Protein AF-K1THC0-F1 (afdb_monomer)

Foldseek 3Di:
DAFLDDVPRGLGGQLQQQAQFAFCAFQALPVPRHTLDHRPDRQHSVSSVVSVVSVPGDTHTQAQLPALDPPDHDQNNLGADPVVRHGDDPPDPLLVVLVCLLVVCLVVQVVVQVVVPPDPPCVQADATNVQLVCLLQLHFGSFAFDFALAWAWWDWDDDPQWIKIWGDDPPDIDIDTDHPPWAAPDDHGDTDHGGDTGTDYDHRLVSQCVRVNLVSSLVSSLSSSSNRCSVSVHDDRSSSSSSSSSVQQQWWQWCFQFPFPDDHRDIDGPSVLVVSQVVCVVVVTHRTDTGTGGHD

Organism: NCBI:txid408170

InterPro domains:
  IPR007081 RNA polymerase Rpb1, domain 5 [PF04998] (51-163)
  IPR007081 RNA polymerase Rpb1, domain 5 [PF04998] (174-260)
  IPR045867 DNA-directed RNA polymerase, subunit beta-prime [PTHR19376] (124-251)

Nearest PDB structures (foldseek):
  4oin-assembly1_D  TM=9.270E-01  e=2.613E-26  Thermus thermophilus HB8
  4mq9-assembly1_D  TM=9.396E-01  e=1.262E-25  Thermus thermophilus HB8
  5i2d-assembly2_O  TM=8.804E-01  e=7.607E-26  Thermus thermophilus HB8
  5x22-assembly1_D  TM=8.952E-01  e=2.094E-25  Thermus thermophilus HB8
  5x22-assembly2_N  TM=8.917E-01  e=4.349E-25  Thermus thermophilus HB8

Radius of gyration: 21.54 Å; Cα contacts (8 Å, |Δi|>4): 526; chains: 1; bounding box: 56×50×52 Å

Sequence (296 aa):
VYDIKDGNQVIEKMQERLVGRYPLHDIINPKTKELIVDTNTMITEEMADEIVDAGITKVEVRSVFGCRTEHGVCAKCYGMGLASRKEVDIGDTVGIIAAQSIGEPGTQLTMRTIHSGGVAGVADITQGLPRVEELFEARKPKGVAIITEIAGKVSIRDEKKRKEVTVTSNDDSRTYLIPFGSKLKVREGDVLEAGDQITEGSKNPAEVLAISGPQGVFEYIIAEVQKVYRNQGVDINDKHIELIARQMLKKVRVEDNGDTDMFAGSLVDMYEFEDKNKEAEAQGLRPATGKRVLLG

Structure (mmCIF, N/CA/C/O backbone):
data_AF-K1THC0-F1
#
_entry.id   AF-K1THC0-F1
#
loop_
_atom_site.group_PDB
_atom_site.id
_atom_site.type_symbol
_atom_site.label_atom_id
_atom_site.label_alt_id
_atom_site.label_comp_id
_atom_site.label_asym_id
_atom_site.label_entity_id
_atom_site.label_seq_id
_atom_site.pdbx_PDB_ins_code
_atom_site.Cartn_x
_atom_site.Cartn_y
_atom_site.Cartn_z
_atom_site.occupancy
_atom_site.B_iso_or_equiv
_atom_site.auth_seq_id
_atom_site.auth_comp_id
_atom_site.auth_asym_id
_atom_site.auth_atom_id
_atom_site.pdbx_PDB_model_num
ATOM 1 N N . VAL A 1 1 ? -4.059 -6.833 -7.624 1.00 89.62 1 VAL A N 1
ATOM 2 C CA . VAL A 1 1 ? -4.956 -5.883 -8.318 1.00 89.62 1 VAL A CA 1
ATOM 3 C C . VAL A 1 1 ? -6.368 -6.436 -8.322 1.00 89.62 1 VAL A C 1
ATOM 5 O O . VAL A 1 1 ? -6.546 -7.630 -8.536 1.00 89.62 1 VAL A O 1
ATOM 8 N N . TYR A 1 2 ? -7.328 -5.573 -8.009 1.00 93.25 2 TYR A N 1
ATOM 9 C CA . TYR A 1 2 ? -8.773 -5.812 -7.987 1.00 93.25 2 TYR A CA 1
ATOM 10 C C . TYR A 1 2 ? -9.478 -4.445 -8.094 1.00 93.25 2 TYR A C 1
ATOM 12 O O . TYR A 1 2 ? -8.810 -3.406 -8.022 1.00 93.25 2 TYR A O 1
ATOM 20 N N . ASP A 1 3 ? -10.798 -4.428 -8.266 1.00 93.25 3 ASP A N 1
ATOM 21 C CA . ASP A 1 3 ? -11.582 -3.187 -8.318 1.00 93.25 3 ASP A CA 1
ATOM 22 C C . ASP A 1 3 ? -11.385 -2.329 -7.061 1.00 93.25 3 ASP A C 1
ATOM 24 O O . ASP A 1 3 ? -11.571 -2.802 -5.937 1.00 93.25 3 ASP A O 1
ATOM 28 N N . ILE A 1 4 ? -11.120 -1.037 -7.233 1.00 91.06 4 ILE A N 1
ATOM 29 C CA . ILE A 1 4 ? -11.224 -0.089 -6.123 1.00 91.06 4 ILE A CA 1
ATOM 30 C C . ILE A 1 4 ? -12.687 0.324 -6.021 1.00 91.06 4 ILE A C 1
ATOM 32 O O . ILE A 1 4 ? -13.258 0.869 -6.966 1.00 91.06 4 ILE A O 1
ATOM 36 N N . LYS A 1 5 ? -13.304 0.058 -4.869 1.00 88.56 5 LYS A N 1
ATOM 37 C CA . LYS A 1 5 ? -14.717 0.355 -4.611 1.00 88.56 5 LYS A CA 1
ATOM 38 C C . LYS A 1 5 ? -14.868 1.336 -3.457 1.00 88.56 5 LYS A C 1
ATOM 40 O O . LYS A 1 5 ? -14.081 1.332 -2.508 1.00 88.56 5 LYS A O 1
ATOM 45 N N . ASP A 1 6 ? -15.912 2.148 -3.528 1.00 83.88 6 ASP A N 1
ATOM 46 C CA . ASP A 1 6 ? -16.404 2.952 -2.418 1.00 83.88 6 ASP A CA 1
ATOM 47 C C . ASP A 1 6 ? -17.876 2.615 -2.164 1.00 83.88 6 ASP A C 1
ATOM 49 O O . ASP A 1 6 ? -18.777 2.990 -2.918 1.00 83.88 6 ASP A O 1
ATOM 53 N N . GLY A 1 7 ? -18.116 1.781 -1.150 1.00 82.25 7 GLY A N 1
ATOM 54 C CA . GLY A 1 7 ? -19.407 1.121 -0.973 1.00 82.25 7 GLY A CA 1
ATOM 55 C C . GLY A 1 7 ? -19.771 0.288 -2.206 1.00 82.25 7 GLY A C 1
ATOM 56 O O . GLY A 1 7 ? -19.046 -0.633 -2.577 1.00 82.25 7 GLY A O 1
ATOM 57 N N . ASN A 1 8 ? -20.885 0.633 -2.854 1.00 80.75 8 ASN A N 1
ATOM 58 C CA . ASN A 1 8 ? -21.359 -0.050 -4.062 1.00 80.75 8 ASN A CA 1
ATOM 59 C C . ASN A 1 8 ? -20.817 0.559 -5.365 1.00 80.75 8 ASN A C 1
ATOM 61 O O . ASN A 1 8 ? -21.024 -0.015 -6.433 1.00 80.75 8 ASN A O 1
ATOM 65 N N . GLN A 1 9 ? -20.157 1.717 -5.303 1.00 85.75 9 GLN A N 1
ATOM 66 C CA . GLN A 1 9 ? -19.628 2.385 -6.484 1.00 85.75 9 GLN A CA 1
ATOM 67 C C . GLN A 1 9 ? -18.230 1.853 -6.802 1.00 85.75 9 GLN A C 1
ATOM 69 O O . GLN A 1 9 ? -17.345 1.854 -5.947 1.00 85.75 9 GLN A O 1
ATOM 74 N N . VAL A 1 10 ? -18.015 1.413 -8.041 1.00 89.94 10 VAL A N 1
ATOM 75 C CA . VAL A 1 10 ? -16.670 1.103 -8.540 1.00 89.94 10 VAL A CA 1
ATOM 76 C C . VAL A 1 10 ? -16.003 2.419 -8.926 1.00 89.94 10 VAL A C 1
ATOM 78 O O . VAL A 1 10 ? -16.510 3.140 -9.782 1.00 89.94 10 VAL A O 1
ATOM 81 N N . ILE A 1 11 ? -14.902 2.737 -8.252 1.00 89.94 11 ILE A N 1
ATOM 82 C CA . ILE A 1 11 ? -14.112 3.958 -8.443 1.00 89.94 11 ILE A CA 1
ATOM 83 C C . ILE A 1 11 ? -13.128 3.765 -9.588 1.00 89.94 11 ILE A C 1
ATOM 85 O O . ILE A 1 11 ? -13.018 4.609 -10.468 1.00 89.94 11 ILE A O 1
ATOM 89 N N . GLU A 1 12 ? -12.439 2.629 -9.579 1.00 91.44 12 GLU A N 1
ATOM 90 C CA . GLU A 1 12 ? -11.497 2.248 -10.617 1.00 91.44 12 GLU A CA 1
ATOM 91 C C . GLU A 1 12 ? -11.617 0.749 -10.855 1.00 91.44 12 GLU A C 1
ATOM 93 O O . GLU A 1 12 ? -11.597 -0.053 -9.912 1.00 91.44 12 GLU A O 1
ATOM 98 N N . LYS A 1 13 ? -11.794 0.376 -12.119 1.00 94.12 13 LYS A N 1
ATOM 99 C CA . LYS A 1 13 ? -12.044 -1.011 -12.491 1.00 94.12 13 LYS A CA 1
ATOM 100 C C . LYS A 1 13 ? -10.748 -1.803 -12.547 1.00 94.12 13 LYS A C 1
ATOM 102 O O . LYS A 1 13 ? -9.700 -1.282 -12.921 1.00 94.12 13 LYS A O 1
ATOM 107 N N . MET A 1 14 ? -10.836 -3.095 -12.262 1.00 94.75 14 MET A N 1
ATOM 108 C CA . MET A 1 14 ? -9.713 -4.015 -12.371 1.00 94.75 14 MET A CA 1
ATOM 109 C C . MET A 1 14 ? -9.096 -4.020 -13.774 1.00 94.75 14 MET A C 1
ATOM 111 O O . MET A 1 14 ? -7.872 -4.050 -13.847 1.00 94.75 14 MET A O 1
ATOM 115 N N . GLN A 1 15 ? -9.893 -3.927 -14.854 1.00 94.19 15 GLN A N 1
ATOM 116 C CA . GLN A 1 15 ? -9.357 -3.878 -16.224 1.00 94.19 15 GLN A CA 1
ATOM 117 C C . GLN A 1 15 ? -8.320 -2.760 -16.370 1.00 94.19 15 GLN A C 1
ATOM 119 O O . GLN A 1 15 ? -7.165 -3.021 -16.685 1.00 94.19 15 GLN A O 1
ATOM 124 N N . GLU A 1 16 ? -8.715 -1.527 -16.046 1.00 93.50 16 GLU A N 1
ATOM 125 C CA . GLU A 1 16 ? -7.8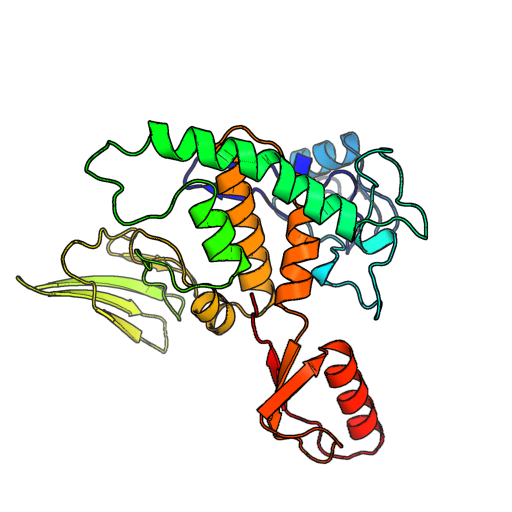83 -0.327 -16.179 1.00 93.50 16 GLU A CA 1
ATOM 126 C C . GLU A 1 16 ? -6.581 -0.431 -15.375 1.00 93.50 16 GLU A C 1
ATOM 128 O O . GLU A 1 16 ? -5.517 -0.027 -15.839 1.00 93.50 16 GLU A O 1
ATOM 133 N N . ARG A 1 17 ? -6.649 -1.041 -14.188 1.00 94.56 17 ARG A N 1
ATOM 134 C CA . ARG A 1 17 ? -5.489 -1.218 -13.305 1.00 94.56 17 ARG A CA 1
ATOM 135 C C . ARG A 1 17 ? -4.511 -2.289 -13.780 1.00 94.56 17 ARG A C 1
ATOM 137 O O . ARG A 1 17 ? -3.347 -2.265 -13.374 1.00 94.56 17 ARG A O 1
ATOM 144 N N . LEU A 1 18 ? -4.972 -3.257 -14.572 1.00 95.69 18 LEU A N 1
ATOM 145 C CA . LEU A 1 18 ? -4.132 -4.327 -15.111 1.00 95.69 18 LEU A CA 1
ATOM 146 C C . LEU A 1 18 ? -3.330 -3.881 -16.333 1.00 95.69 18 LEU A C 1
ATOM 148 O O . LEU A 1 18 ? -2.209 -4.359 -16.516 1.00 95.69 18 LEU A O 1
ATOM 152 N N . VAL A 1 19 ? -3.875 -2.965 -17.138 1.00 95.94 19 VAL A N 1
ATOM 153 C CA . VAL A 1 19 ? -3.247 -2.521 -18.387 1.00 95.94 19 VAL A CA 1
ATOM 154 C C . VAL A 1 19 ? -1.833 -1.997 -18.136 1.00 95.94 19 VAL A C 1
ATOM 156 O O . VAL A 1 19 ? -1.575 -1.137 -17.289 1.00 95.94 19 VAL A O 1
ATOM 159 N N . GLY A 1 20 ? -0.884 -2.527 -18.903 1.00 95.00 20 GLY A N 1
ATOM 160 C CA . GLY A 1 20 ? 0.511 -2.125 -18.847 1.00 95.00 20 GLY A CA 1
ATOM 161 C C . GLY A 1 20 ? 1.266 -2.638 -17.621 1.00 95.00 20 GLY A C 1
ATOM 162 O O . GLY A 1 20 ? 2.301 -2.059 -17.271 1.00 95.00 20 GLY A O 1
ATOM 163 N N . ARG A 1 21 ? 0.769 -3.675 -16.937 1.00 96.25 21 ARG A N 1
ATOM 164 C CA . ARG A 1 21 ? 1.478 -4.385 -15.859 1.00 96.25 21 ARG A CA 1
ATOM 165 C C . ARG A 1 21 ? 1.903 -5.778 -16.309 1.00 96.25 21 ARG A C 1
ATOM 167 O O . ARG A 1 21 ? 1.362 -6.325 -17.262 1.00 96.25 21 ARG A O 1
ATOM 174 N N . TYR A 1 22 ? 2.871 -6.348 -15.600 1.00 96.94 22 TYR A N 1
ATOM 175 C CA . TYR A 1 22 ? 3.284 -7.738 -15.778 1.00 96.94 22 TYR A CA 1
ATOM 176 C C . TYR A 1 22 ? 2.666 -8.603 -14.676 1.00 96.94 22 TYR A C 1
ATOM 178 O O . TYR A 1 22 ? 2.715 -8.196 -13.508 1.00 96.94 22 TYR A O 1
ATOM 186 N N . PRO A 1 23 ? 2.109 -9.779 -14.991 1.00 96.62 23 PRO A N 1
ATOM 187 C CA . PRO A 1 23 ? 1.570 -10.671 -13.979 1.00 96.62 23 PRO A CA 1
ATOM 188 C C . PRO A 1 23 ? 2.698 -11.326 -13.168 1.00 96.62 23 PRO A C 1
ATOM 190 O O . PRO A 1 23 ? 3.826 -11.482 -13.640 1.00 96.62 23 PRO A O 1
ATOM 193 N N . LEU A 1 24 ? 2.419 -11.659 -11.906 1.00 95.00 24 LEU A N 1
ATOM 194 C CA . LEU A 1 24 ? 3.383 -12.360 -11.048 1.00 95.00 24 LEU A CA 1
ATOM 195 C C . LEU A 1 24 ? 3.388 -13.871 -11.316 1.00 95.00 24 LEU A C 1
ATOM 197 O O . LEU A 1 24 ? 4.431 -14.517 -11.226 1.00 95.00 24 LEU A O 1
ATOM 201 N N . HIS A 1 25 ? 2.221 -14.405 -11.671 1.00 95.00 25 HIS A N 1
ATOM 202 C CA . HIS A 1 25 ? 1.980 -15.800 -12.012 1.00 95.00 25 HIS A CA 1
ATOM 203 C C . HIS A 1 25 ? 1.244 -15.874 -13.347 1.00 95.00 25 HIS A C 1
ATOM 205 O O . HIS A 1 25 ? 0.506 -14.950 -13.687 1.00 95.00 25 HIS A O 1
ATOM 211 N N . ASP A 1 26 ? 1.438 -16.965 -14.083 1.00 96.00 26 ASP A N 1
ATOM 212 C CA . ASP A 1 26 ? 0.709 -17.216 -15.325 1.00 96.00 26 ASP A CA 1
ATOM 213 C C . ASP A 1 26 ? -0.800 -17.166 -15.056 1.00 96.00 26 ASP A C 1
ATOM 215 O O . ASP A 1 26 ? -1.303 -17.800 -14.121 1.00 96.00 26 ASP A O 1
ATOM 219 N N . ILE A 1 27 ? -1.526 -16.394 -15.863 1.00 94.75 27 ILE A N 1
ATOM 220 C CA . ILE A 1 27 ? -2.968 -16.231 -15.701 1.00 94.75 27 ILE A CA 1
ATOM 221 C C . ILE A 1 27 ? -3.661 -17.214 -16.629 1.00 94.75 27 ILE A C 1
ATOM 223 O O . ILE A 1 27 ? -3.557 -17.126 -17.851 1.00 94.75 27 ILE A O 1
ATOM 227 N N . ILE A 1 28 ? -4.385 -18.150 -16.027 1.00 94.25 28 ILE A N 1
ATOM 228 C CA . ILE A 1 28 ? -5.077 -19.227 -16.728 1.00 94.25 28 ILE A CA 1
ATOM 229 C C . ILE A 1 28 ? -6.578 -18.997 -16.602 1.00 94.25 28 ILE A C 1
ATOM 231 O O . ILE A 1 28 ? -7.087 -18.708 -15.516 1.00 94.25 28 ILE A O 1
ATOM 235 N N . ASN A 1 29 ? -7.302 -19.166 -17.704 1.00 93.62 29 ASN A N 1
ATOM 236 C CA . ASN A 1 29 ? -8.752 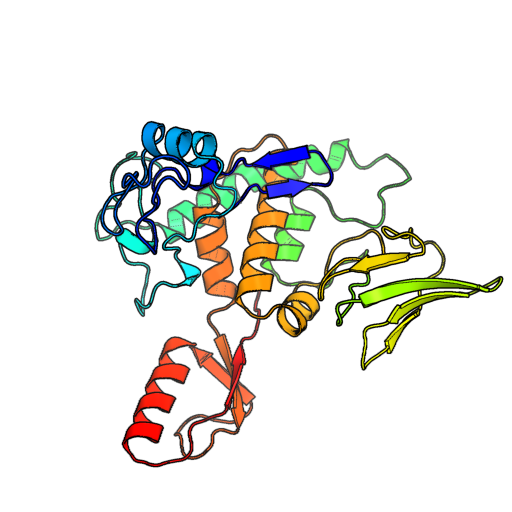-19.105 -17.703 1.00 93.62 29 ASN A CA 1
ATOM 237 C C . ASN A 1 29 ? -9.323 -20.268 -16.860 1.00 93.62 29 ASN A C 1
ATOM 239 O O . ASN A 1 29 ? -9.092 -21.435 -17.193 1.00 93.62 29 ASN A O 1
ATOM 243 N N . PRO A 1 30 ? -10.106 -20.012 -15.795 1.00 91.75 30 PRO A N 1
ATOM 244 C CA . PRO A 1 30 ? -10.618 -21.070 -14.926 1.00 91.75 30 PRO A CA 1
ATOM 245 C C . PRO A 1 30 ? -11.620 -22.002 -15.628 1.00 91.75 30 PRO A C 1
ATOM 247 O O . PRO A 1 30 ? -11.808 -23.134 -15.184 1.00 91.75 30 PRO A O 1
ATOM 250 N N . LYS A 1 31 ? -12.265 -21.547 -16.712 1.00 91.75 31 LYS A N 1
ATOM 251 C CA . LYS A 1 31 ? -13.267 -22.317 -17.466 1.00 91.75 31 LYS A CA 1
ATOM 252 C C . LYS A 1 31 ? -12.623 -23.167 -18.559 1.00 91.75 31 LYS A C 1
ATOM 254 O O . LYS A 1 31 ? -12.917 -24.357 -18.644 1.00 91.75 31 LYS A O 1
AT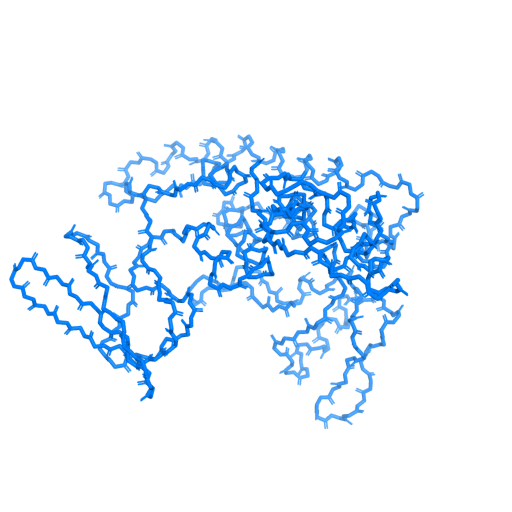OM 259 N N . THR A 1 32 ? -11.764 -22.570 -19.387 1.00 91.94 32 THR A N 1
ATOM 260 C CA . THR A 1 32 ? -11.155 -23.257 -20.544 1.00 91.94 32 THR A CA 1
ATOM 261 C C . THR A 1 32 ? -9.831 -23.941 -20.207 1.00 91.94 32 THR A C 1
ATOM 263 O O . THR A 1 32 ? -9.427 -24.858 -20.915 1.00 91.94 32 THR A O 1
ATOM 266 N N . LYS A 1 33 ? -9.186 -23.557 -19.093 1.00 91.44 33 LYS A N 1
ATOM 267 C CA . LYS A 1 33 ? -7.818 -23.949 -18.702 1.00 91.44 33 LYS A CA 1
ATOM 268 C C . LYS A 1 33 ? -6.733 -23.509 -19.688 1.00 91.44 33 LYS A C 1
ATOM 270 O O . LYS A 1 33 ? -5.611 -24.007 -19.623 1.00 91.44 33 LYS A O 1
ATOM 275 N N . GLU A 1 34 ? -7.054 -22.581 -20.579 1.00 93.31 34 GLU A N 1
ATOM 276 C CA . GLU A 1 34 ? -6.094 -21.990 -21.505 1.00 93.31 34 GLU A CA 1
ATOM 277 C C . GLU A 1 34 ? -5.323 -20.860 -20.822 1.00 93.31 34 GLU A C 1
ATOM 279 O O . GLU A 1 34 ? -5.840 -20.168 -19.940 1.00 93.31 34 GLU A O 1
ATOM 284 N N . LEU A 1 35 ? -4.061 -20.704 -21.214 1.00 94.19 35 LEU A N 1
ATOM 285 C CA . LEU A 1 35 ? -3.208 -19.616 -20.759 1.00 94.19 35 LEU A CA 1
ATOM 286 C C . LEU A 1 35 ? -3.653 -18.317 -21.439 1.00 94.19 35 LEU A C 1
ATOM 288 O O . LEU A 1 35 ? -3.619 -18.242 -22.663 1.00 94.19 35 LEU A O 1
ATOM 292 N N . ILE A 1 36 ? -4.028 -17.313 -20.645 1.00 93.38 36 ILE A N 1
ATOM 293 C CA . ILE A 1 36 ? -4.391 -15.977 -21.137 1.00 93.38 36 ILE A CA 1
ATOM 294 C C . ILE A 1 36 ? -3.121 -15.140 -21.326 1.00 93.38 36 ILE A C 1
ATOM 296 O O . ILE A 1 36 ? -2.873 -14.585 -22.391 1.00 93.38 36 ILE A O 1
ATOM 300 N N . VAL A 1 37 ? -2.286 -15.062 -20.284 1.00 95.25 37 VAL A N 1
ATOM 301 C CA . VAL A 1 37 ? -1.035 -14.292 -20.304 1.00 95.25 37 VAL A CA 1
ATOM 302 C C . VAL A 1 37 ? 0.015 -14.938 -19.403 1.00 95.25 37 VAL A C 1
ATOM 304 O O . VAL A 1 37 ? -0.287 -15.379 -18.290 1.00 95.25 37 VAL A O 1
ATOM 307 N N . ASP A 1 38 ? 1.253 -15.002 -19.890 1.00 95.44 38 ASP A N 1
ATOM 308 C CA . ASP A 1 38 ? 2.398 -15.515 -19.136 1.00 95.44 38 ASP A CA 1
ATOM 309 C C . ASP A 1 38 ? 3.068 -14.439 -18.257 1.00 95.44 38 ASP A C 1
ATOM 311 O O . ASP A 1 38 ? 2.920 -13.236 -18.475 1.00 95.44 38 ASP A O 1
ATOM 315 N N . THR A 1 39 ? 3.867 -14.876 -17.280 1.00 94.56 39 THR A N 1
ATOM 316 C CA . THR A 1 39 ? 4.627 -14.013 -16.342 1.00 94.56 39 THR A CA 1
ATOM 317 C C . THR A 1 39 ? 5.558 -12.964 -16.969 1.00 94.56 39 THR A C 1
ATOM 319 O O . THR A 1 39 ? 5.956 -12.005 -16.298 1.00 94.56 39 THR A O 1
ATOM 322 N N . ASN A 1 40 ? 5.967 -13.130 -18.224 1.00 93.69 40 ASN A N 1
ATOM 323 C CA . ASN A 1 40 ? 6.907 -12.253 -18.921 1.00 93.69 40 ASN A CA 1
ATOM 324 C C . ASN A 1 40 ? 6.257 -11.365 -19.977 1.00 93.69 40 ASN A C 1
ATOM 326 O O . ASN A 1 40 ? 6.970 -10.548 -20.562 1.00 93.69 40 ASN A O 1
ATOM 330 N N . THR A 1 41 ? 4.948 -11.478 -20.174 1.00 95.12 41 THR A N 1
ATOM 331 C CA . THR A 1 41 ? 4.194 -10.682 -21.138 1.00 95.12 41 THR A CA 1
ATOM 332 C C . THR A 1 41 ? 3.438 -9.560 -20.434 1.00 95.12 41 THR A C 1
ATOM 334 O O . THR A 1 41 ? 2.852 -9.732 -19.365 1.00 95.12 41 THR A O 1
ATOM 337 N N . MET A 1 42 ? 3.497 -8.362 -21.016 1.00 95.94 42 MET A N 1
ATOM 338 C CA . MET A 1 42 ? 2.783 -7.201 -20.498 1.00 95.94 42 MET A CA 1
ATOM 339 C C . MET A 1 42 ? 1.301 -7.304 -20.855 1.00 95.94 42 MET A C 1
ATOM 341 O O . MET A 1 42 ? 0.959 -7.546 -22.009 1.00 95.94 42 MET A O 1
ATOM 345 N N . ILE A 1 43 ? 0.432 -7.065 -19.877 1.00 96.69 43 ILE A N 1
ATOM 346 C CA . ILE A 1 43 ? -1.017 -7.119 -20.060 1.00 96.69 43 ILE A CA 1
ATOM 347 C C . ILE A 1 43 ? -1.462 -5.941 -20.936 1.00 96.69 43 ILE A C 1
ATOM 349 O O . ILE A 1 43 ? -1.281 -4.776 -20.566 1.00 96.69 43 ILE A O 1
ATOM 353 N N . THR A 1 44 ? -2.046 -6.249 -22.091 1.00 95.62 44 THR A N 1
ATOM 354 C CA . THR A 1 44 ? -2.703 -5.280 -22.981 1.00 95.62 44 THR A CA 1
ATOM 355 C C . THR A 1 44 ? -4.161 -5.054 -22.570 1.00 95.62 44 THR A C 1
ATOM 357 O O . THR A 1 44 ? -4.685 -5.758 -21.709 1.00 95.62 44 THR A O 1
ATOM 360 N N . GLU A 1 45 ? -4.832 -4.073 -23.180 1.00 94.50 45 GLU A N 1
ATOM 361 C CA . GLU A 1 45 ? -6.272 -3.839 -22.972 1.00 94.50 45 GLU A CA 1
ATOM 362 C C . GLU A 1 45 ? -7.104 -5.086 -23.321 1.00 94.50 45 GLU A C 1
ATOM 364 O O . GLU A 1 45 ? -7.907 -5.526 -22.506 1.00 94.50 45 GLU A O 1
ATOM 369 N N . GLU A 1 46 ? -6.819 -5.729 -24.458 1.00 95.25 46 GLU A N 1
ATOM 370 C CA . GLU A 1 46 ? -7.506 -6.956 -24.896 1.00 95.25 46 GLU A CA 1
ATOM 371 C C . GLU A 1 46 ? -7.333 -8.110 -23.894 1.00 95.25 46 GLU A C 1
ATOM 373 O O . GLU A 1 46 ? -8.302 -8.774 -23.529 1.00 95.25 46 GLU A O 1
ATOM 378 N N . MET A 1 47 ? -6.111 -8.313 -23.387 1.00 94.94 47 MET A N 1
ATOM 379 C CA . MET A 1 47 ? -5.840 -9.332 -22.367 1.00 94.94 47 MET A CA 1
ATOM 380 C C . MET A 1 47 ? -6.530 -9.001 -21.039 1.00 94.94 47 MET A C 1
ATOM 382 O O . MET A 1 47 ? -6.996 -9.900 -20.345 1.00 94.94 47 MET A O 1
ATOM 386 N N . ALA A 1 48 ? -6.595 -7.722 -20.655 1.00 95.44 48 ALA A N 1
ATOM 387 C CA . ALA A 1 48 ? -7.272 -7.302 -19.431 1.00 95.44 48 ALA A CA 1
ATOM 388 C C . ALA A 1 48 ? -8.783 -7.577 -19.491 1.00 95.44 48 ALA A C 1
ATOM 390 O O . ALA A 1 48 ? -9.355 -8.022 -18.490 1.00 95.44 48 ALA A O 1
ATOM 391 N N . ASP A 1 49 ? -9.409 -7.364 -20.650 1.00 95.31 49 ASP A N 1
ATOM 392 C CA . ASP A 1 49 ? -10.812 -7.709 -20.883 1.00 95.31 49 ASP A CA 1
ATOM 393 C C . ASP A 1 49 ? -11.026 -9.228 -20.818 1.00 95.31 49 ASP A C 1
ATOM 395 O O . ASP A 1 49 ? -11.900 -9.691 -20.083 1.00 95.31 49 ASP A O 1
ATOM 399 N N . GLU A 1 50 ? -10.161 -10.017 -21.466 1.00 94.94 50 GLU A N 1
ATOM 400 C CA . GLU A 1 50 ? -10.228 -11.484 -21.423 1.00 94.94 50 GLU A CA 1
ATOM 401 C C . GLU A 1 50 ? -10.123 -12.035 -19.988 1.00 94.94 50 GLU A C 1
ATOM 403 O O . GLU A 1 50 ? -10.881 -12.927 -19.595 1.00 94.94 50 GLU A O 1
ATOM 408 N N . ILE A 1 51 ? -9.228 -11.473 -19.168 1.00 94.62 51 ILE A N 1
ATOM 409 C CA . ILE A 1 51 ? -9.066 -11.841 -17.752 1.00 94.62 51 ILE A CA 1
ATOM 410 C C . ILE A 1 51 ? -10.365 -11.614 -16.969 1.00 94.62 51 ILE A C 1
ATOM 412 O O . ILE A 1 51 ? -10.762 -12.462 -16.160 1.00 94.62 51 ILE A O 1
ATOM 416 N N . VAL A 1 52 ? -11.031 -10.477 -17.183 1.00 93.88 52 VAL A N 1
ATOM 417 C CA . VAL A 1 52 ? -12.267 -10.158 -16.458 1.00 93.88 52 VAL A CA 1
ATOM 418 C C . VAL A 1 52 ? -13.443 -10.992 -16.969 1.00 93.88 52 VAL A C 1
ATOM 420 O O . VAL A 1 52 ? -14.205 -11.517 -16.154 1.00 93.88 52 VAL A O 1
ATOM 423 N N . ASP A 1 53 ? -13.548 -11.221 -18.278 1.00 94.12 53 ASP A N 1
ATOM 424 C CA . ASP A 1 53 ? -14.580 -12.073 -18.890 1.00 94.12 53 ASP A CA 1
ATOM 425 C C . ASP A 1 53 ? -14.447 -13.551 -18.482 1.00 94.12 53 ASP A C 1
ATOM 427 O O . ASP A 1 53 ? -15.437 -14.287 -18.330 1.00 94.12 53 ASP A O 1
ATOM 431 N N . ALA A 1 54 ? -13.218 -13.988 -18.200 1.00 93.62 54 ALA A N 1
ATOM 432 C CA . ALA A 1 54 ? -12.937 -15.291 -17.611 1.00 93.62 54 ALA A CA 1
ATOM 433 C C . ALA A 1 54 ? -13.511 -15.441 -16.182 1.00 93.62 54 ALA A C 1
ATOM 435 O O . ALA A 1 54 ? -13.657 -16.564 -15.688 1.00 93.62 54 ALA A O 1
ATOM 436 N N . GLY A 1 55 ? -13.926 -14.339 -15.544 1.00 92.56 55 GLY A N 1
ATOM 437 C CA . GLY A 1 55 ? -14.511 -14.297 -14.203 1.00 92.56 55 GLY A CA 1
ATOM 438 C C . GLY A 1 55 ? -13.476 -14.164 -13.085 1.00 92.56 55 GLY A C 1
ATOM 439 O O . GLY A 1 55 ? -13.779 -14.477 -11.933 1.00 92.56 55 GLY A O 1
ATOM 440 N N . ILE A 1 56 ? -12.253 -13.736 -13.410 1.00 93.50 56 ILE A N 1
ATOM 441 C CA . ILE A 1 56 ? -11.175 -13.558 -12.438 1.00 93.50 56 ILE A CA 1
ATOM 442 C C . ILE A 1 56 ? -11.364 -12.210 -11.731 1.00 93.50 56 ILE A C 1
ATOM 444 O O . ILE A 1 56 ? -11.350 -11.156 -12.356 1.00 93.50 56 ILE A O 1
ATOM 448 N N . THR A 1 57 ? -11.525 -12.239 -10.407 1.00 91.62 57 THR A N 1
ATOM 449 C CA . THR A 1 57 ? -11.817 -11.043 -9.590 1.00 91.62 57 THR A CA 1
ATOM 450 C C . THR A 1 57 ? -10.590 -10.433 -8.913 1.00 91.62 57 THR A C 1
ATOM 452 O O . THR A 1 57 ? -10.655 -9.319 -8.391 1.00 91.62 57 THR A O 1
ATOM 455 N N . LYS A 1 58 ? -9.470 -11.162 -8.891 1.00 94.31 58 LYS A N 1
ATOM 456 C CA . LYS A 1 58 ? -8.204 -10.728 -8.300 1.00 94.31 58 LYS A CA 1
ATOM 457 C C . LYS A 1 58 ? -7.047 -11.316 -9.095 1.00 94.31 58 LYS A C 1
ATOM 459 O O . LYS A 1 58 ? -7.018 -12.516 -9.343 1.00 94.31 58 LYS A O 1
ATOM 464 N N . VAL A 1 59 ? -6.083 -10.471 -9.443 1.00 95.12 59 VAL A N 1
ATOM 465 C CA . VAL A 1 59 ? -4.849 -10.874 -10.132 1.00 95.12 59 VAL A CA 1
ATOM 466 C C . VAL A 1 59 ? -3.641 -10.317 -9.398 1.00 95.12 59 VAL A C 1
ATOM 468 O O . VAL A 1 59 ? -3.613 -9.147 -9.001 1.00 95.12 59 VAL A O 1
ATOM 471 N N . GLU A 1 60 ? -2.627 -11.155 -9.227 1.00 94.94 60 GLU A N 1
ATOM 472 C CA . GLU A 1 60 ? -1.338 -10.760 -8.674 1.00 94.94 60 GLU A CA 1
ATOM 473 C C . GLU A 1 60 ? -0.419 -10.280 -9.794 1.00 94.94 60 GLU A C 1
ATOM 475 O O . GLU A 1 60 ? -0.186 -10.970 -10.785 1.00 94.94 60 GLU A O 1
ATOM 480 N N . VAL A 1 61 ? 0.093 -9.063 -9.636 1.00 95.56 61 VAL A N 1
ATOM 481 C CA . VAL A 1 61 ? 0.945 -8.400 -10.624 1.00 95.56 61 VAL A CA 1
ATOM 482 C C . VAL A 1 61 ? 2.244 -7.974 -9.972 1.00 95.56 61 VAL A C 1
ATOM 484 O O . VAL A 1 61 ? 2.312 -7.727 -8.765 1.00 95.56 61 VAL A O 1
ATOM 487 N N . ARG A 1 62 ? 3.271 -7.808 -10.795 1.00 95.38 62 ARG A N 1
ATOM 488 C CA . ARG A 1 62 ? 4.476 -7.094 -10.400 1.00 95.38 62 ARG A CA 1
ATOM 489 C C . ARG A 1 62 ? 4.104 -5.629 -10.162 1.00 95.38 62 ARG A C 1
ATOM 491 O O . ARG A 1 62 ? 3.422 -4.999 -10.968 1.00 95.38 62 ARG A O 1
ATOM 498 N N . SER A 1 63 ? 4.550 -5.105 -9.031 1.00 93.88 63 SER A N 1
ATOM 499 C CA . SER A 1 63 ? 4.373 -3.711 -8.629 1.00 93.88 63 SER A CA 1
ATOM 500 C C . SER A 1 63 ? 5.720 -3.152 -8.188 1.00 93.88 63 SER A C 1
ATOM 502 O O . SER A 1 63 ? 6.630 -3.898 -7.801 1.00 93.88 63 SER A O 1
ATOM 504 N N . VAL A 1 64 ? 5.836 -1.826 -8.202 1.00 94.56 64 VAL A N 1
ATOM 505 C CA . VAL A 1 64 ? 6.988 -1.117 -7.644 1.00 94.56 64 VAL A CA 1
ATOM 506 C C . VAL A 1 64 ? 7.202 -1.445 -6.162 1.00 94.56 64 VAL A C 1
ATOM 508 O O . VAL A 1 64 ? 8.348 -1.439 -5.720 1.00 94.56 64 VAL A O 1
ATOM 511 N N . PHE A 1 65 ? 6.150 -1.803 -5.413 1.00 93.06 65 PHE A N 1
ATOM 512 C CA . PHE A 1 65 ? 6.246 -2.191 -4.000 1.00 93.06 65 PHE A CA 1
ATOM 513 C C . PHE A 1 65 ? 7.122 -3.429 -3.777 1.00 93.06 65 PHE A C 1
ATOM 515 O O . PHE A 1 65 ? 7.961 -3.446 -2.880 1.00 93.06 65 PHE A O 1
ATOM 522 N N . GLY A 1 66 ? 6.964 -4.445 -4.631 1.00 91.56 66 GLY A N 1
ATOM 523 C CA . GLY A 1 66 ? 7.731 -5.693 -4.572 1.00 91.56 66 GLY A CA 1
ATOM 524 C C . GLY A 1 66 ? 9.088 -5.630 -5.278 1.00 91.56 66 GLY A C 1
ATOM 525 O O . GLY A 1 66 ? 9.805 -6.629 -5.323 1.00 91.56 66 GLY A O 1
ATOM 526 N N . CYS A 1 67 ? 9.452 -4.488 -5.867 1.00 93.69 67 CYS A N 1
ATOM 527 C CA . CYS A 1 67 ? 10.711 -4.342 -6.587 1.00 93.69 67 CYS A CA 1
ATOM 528 C C . CYS A 1 67 ? 11.901 -4.435 -5.621 1.00 93.69 67 CYS A C 1
ATOM 530 O O . CYS A 1 67 ? 11.903 -3.798 -4.570 1.00 93.69 67 CYS A O 1
ATOM 532 N N . ARG A 1 68 ? 12.935 -5.202 -5.988 1.00 90.25 68 ARG A N 1
ATOM 533 C CA . ARG A 1 68 ? 14.158 -5.392 -5.182 1.00 90.25 68 ARG A CA 1
ATOM 534 C C . ARG A 1 68 ? 15.354 -4.548 -5.635 1.00 90.25 68 ARG A C 1
ATOM 536 O O . ARG A 1 68 ? 16.429 -4.671 -5.073 1.00 90.25 68 ARG A O 1
ATOM 543 N N . THR A 1 69 ? 15.176 -3.683 -6.632 1.00 90.31 69 THR A N 1
ATOM 544 C CA . THR A 1 69 ? 16.206 -2.714 -7.036 1.00 90.31 69 THR A CA 1
ATOM 545 C C . THR A 1 69 ? 16.460 -1.697 -5.917 1.00 90.31 69 THR A C 1
ATOM 547 O O . THR A 1 69 ? 15.514 -1.039 -5.475 1.00 90.31 69 THR A O 1
ATOM 550 N N . GLU A 1 70 ? 17.726 -1.556 -5.509 1.00 81.12 70 GLU A N 1
ATOM 551 C CA . GLU A 1 70 ? 18.188 -0.673 -4.420 1.00 81.12 70 GLU A CA 1
ATOM 552 C C . GLU A 1 70 ? 17.849 0.805 -4.673 1.00 81.12 70 GLU A C 1
ATOM 554 O O . GLU A 1 70 ? 17.227 1.483 -3.846 1.00 81.12 70 GLU A O 1
ATOM 559 N N . HIS A 1 71 ? 18.216 1.292 -5.861 1.00 85.81 71 HIS A N 1
ATOM 560 C CA . HIS A 1 71 ? 18.007 2.665 -6.304 1.00 85.81 71 HIS A CA 1
ATOM 561 C C . HIS A 1 71 ? 17.147 2.681 -7.570 1.00 85.81 71 HIS A C 1
ATOM 563 O O . HIS A 1 71 ? 17.634 2.483 -8.679 1.00 85.81 71 HIS A O 1
ATOM 569 N N . GLY A 1 72 ? 15.845 2.911 -7.394 1.00 91.25 72 GLY A N 1
ATOM 570 C CA . GLY A 1 72 ? 14.879 2.987 -8.491 1.00 91.25 72 GLY A CA 1
ATOM 571 C C . GLY A 1 72 ? 13.983 1.754 -8.597 1.00 91.25 72 GLY A C 1
ATOM 572 O O . GLY A 1 72 ? 13.719 1.064 -7.610 1.00 91.25 72 GLY A O 1
ATOM 573 N N . VAL A 1 73 ? 13.440 1.517 -9.788 1.00 94.88 73 VAL A N 1
ATOM 574 C CA . VAL A 1 73 ? 12.506 0.424 -10.091 1.00 94.88 73 VAL A CA 1
ATOM 575 C C . VAL A 1 73 ? 12.959 -0.236 -11.388 1.00 94.88 73 VAL A C 1
ATOM 577 O O . VAL A 1 73 ? 13.363 0.462 -12.314 1.00 94.88 73 VAL A O 1
ATOM 580 N N . CYS A 1 74 ? 12.883 -1.563 -11.483 1.00 95.62 74 CYS A N 1
ATOM 581 C CA . CYS A 1 74 ? 13.146 -2.248 -12.746 1.00 95.62 74 CYS A CA 1
ATOM 582 C C . CYS A 1 74 ? 11.981 -2.089 -13.741 1.00 95.62 74 CYS A C 1
ATOM 584 O O . CYS A 1 74 ? 10.820 -1.960 -13.340 1.00 95.62 74 CYS A O 1
ATOM 586 N N . ALA A 1 75 ? 12.278 -2.182 -15.041 1.00 95.25 75 ALA A N 1
ATOM 587 C CA . ALA A 1 75 ? 11.290 -1.995 -16.106 1.00 95.25 75 ALA A CA 1
ATOM 588 C C . ALA A 1 75 ? 10.061 -2.906 -15.953 1.00 95.25 75 ALA A C 1
ATOM 590 O O . ALA A 1 75 ? 8.937 -2.436 -16.058 1.00 95.25 75 ALA A O 1
ATOM 591 N N . LYS A 1 76 ? 10.241 -4.177 -15.567 1.00 94.88 76 LYS A N 1
ATOM 592 C CA . LYS A 1 76 ? 9.120 -5.116 -15.373 1.00 94.88 76 LYS A CA 1
ATOM 593 C C . LYS A 1 76 ? 8.246 -4.829 -14.144 1.00 94.88 76 LYS A C 1
ATOM 595 O O . LYS A 1 76 ? 7.064 -5.152 -14.158 1.00 94.88 76 LYS A O 1
ATOM 600 N N . CYS A 1 77 ? 8.795 -4.261 -13.068 1.00 95.69 77 CYS A N 1
ATOM 601 C CA . CYS A 1 77 ? 7.997 -3.892 -11.890 1.00 95.69 77 CYS A CA 1
ATOM 602 C C . CYS A 1 77 ? 7.220 -2.589 -12.104 1.00 95.69 77 CYS A C 1
ATOM 604 O O . CYS A 1 77 ? 6.170 -2.411 -11.492 1.00 95.69 77 CYS A O 1
ATOM 606 N N . TYR A 1 78 ? 7.731 -1.689 -12.949 1.00 96.25 78 TYR A N 1
ATOM 607 C CA . TYR A 1 78 ? 7.018 -0.479 -13.358 1.00 96.25 78 TYR A CA 1
ATOM 608 C C . TYR A 1 78 ? 6.018 -0.755 -14.496 1.00 96.25 78 TYR A C 1
ATOM 610 O O . TYR A 1 78 ? 4.883 -0.278 -14.481 1.00 96.25 78 TYR A O 1
ATOM 618 N N . GLY A 1 79 ? 6.421 -1.573 -15.465 1.00 95.56 79 GLY A N 1
ATOM 619 C CA . GLY A 1 79 ? 5.656 -1.956 -16.643 1.00 95.56 79 GLY A CA 1
ATOM 620 C C . GLY A 1 79 ? 5.688 -0.892 -17.739 1.00 95.56 79 GLY A C 1
ATOM 621 O O . GLY A 1 79 ? 6.733 -0.353 -18.094 1.00 95.56 79 GLY A O 1
ATOM 622 N N . MET A 1 80 ? 4.514 -0.601 -18.287 1.00 95.31 80 MET A N 1
ATOM 623 C CA . MET A 1 80 ? 4.310 0.381 -19.346 1.00 95.31 80 MET A CA 1
ATOM 624 C C . MET A 1 80 ? 4.580 1.820 -18.885 1.00 95.31 80 MET A C 1
ATOM 626 O O . MET A 1 80 ? 4.030 2.253 -17.865 1.00 95.31 80 MET A O 1
ATOM 630 N N . GLY A 1 81 ? 5.339 2.568 -19.685 1.00 94.06 81 GLY A N 1
ATOM 631 C CA . GLY A 1 81 ? 5.438 4.021 -19.646 1.00 94.06 81 GLY A CA 1
ATOM 632 C C . GLY A 1 81 ? 4.129 4.674 -20.084 1.00 94.06 81 GLY A C 1
ATOM 633 O O . GLY A 1 81 ? 3.614 4.418 -21.171 1.00 94.06 81 GLY A O 1
ATOM 634 N N . LEU A 1 82 ? 3.579 5.539 -19.235 1.00 89.56 82 LEU A N 1
ATOM 635 C CA . LEU A 1 82 ? 2.232 6.091 -19.425 1.00 89.56 82 LEU A CA 1
ATOM 636 C C . LEU A 1 82 ? 2.144 7.106 -20.577 1.00 89.56 82 LEU A C 1
ATOM 638 O O . LEU A 1 82 ? 1.090 7.245 -21.189 1.00 89.56 82 LEU A O 1
ATOM 642 N N . ALA A 1 83 ? 3.254 7.772 -20.912 1.00 88.75 83 ALA A N 1
ATOM 643 C CA . ALA A 1 83 ? 3.326 8.695 -22.045 1.00 88.75 83 ALA A CA 1
ATOM 644 C C . ALA A 1 83 ? 3.516 7.969 -23.389 1.00 88.75 83 ALA A C 1
ATOM 646 O O . ALA A 1 83 ? 2.902 8.339 -24.388 1.00 88.75 83 ALA A O 1
ATOM 647 N N . SER A 1 84 ? 4.359 6.931 -23.421 1.00 90.56 84 SER A N 1
ATOM 648 C CA . SER A 1 84 ? 4.707 6.202 -24.648 1.00 90.56 84 SER A CA 1
ATOM 649 C C . SER A 1 84 ? 3.749 5.053 -24.970 1.00 90.56 84 SER A C 1
ATOM 651 O O . SER A 1 84 ? 3.714 4.611 -26.118 1.00 90.56 84 SER A O 1
ATOM 653 N N . ARG A 1 85 ? 2.999 4.553 -23.972 1.00 90.62 85 ARG A N 1
ATOM 654 C CA . ARG A 1 85 ? 2.223 3.299 -24.028 1.00 90.62 85 ARG A CA 1
ATOM 655 C C . ARG A 1 85 ? 3.052 2.081 -24.460 1.00 90.62 85 ARG A C 1
ATOM 657 O O . ARG A 1 85 ? 2.535 1.122 -25.023 1.00 90.62 85 ARG A O 1
ATOM 664 N N . LYS A 1 86 ? 4.357 2.127 -24.207 1.00 92.88 86 LYS A N 1
ATOM 665 C CA . LYS A 1 86 ? 5.305 1.030 -24.433 1.00 92.88 86 LYS A CA 1
ATOM 666 C C . LYS A 1 86 ? 5.969 0.677 -23.114 1.00 92.88 86 LYS A C 1
ATOM 668 O O . LYS A 1 86 ? 5.759 1.364 -22.118 1.00 92.88 86 LYS A O 1
ATOM 673 N N . GLU A 1 87 ? 6.759 -0.388 -23.090 1.00 93.62 87 GLU A N 1
ATOM 674 C CA . GLU A 1 87 ? 7.639 -0.641 -21.950 1.00 93.62 87 GLU A CA 1
ATOM 675 C C . GLU A 1 87 ? 8.510 0.584 -21.649 1.00 93.62 87 GLU A C 1
ATOM 677 O O . GLU A 1 87 ? 8.903 1.313 -22.559 1.00 93.62 87 GLU A O 1
ATOM 682 N N . VAL A 1 88 ? 8.711 0.849 -20.358 1.00 94.88 88 VAL A N 1
ATOM 683 C CA . VAL A 1 88 ? 9.515 1.978 -19.886 1.00 94.88 88 VAL A CA 1
ATOM 684 C C . VAL A 1 88 ? 10.981 1.801 -20.278 1.00 94.88 88 VAL A C 1
ATOM 686 O O . VAL A 1 88 ? 11.523 0.695 -20.182 1.00 94.88 88 VAL A O 1
ATOM 689 N N . ASP A 1 89 ? 11.631 2.890 -20.680 1.00 93.94 89 ASP A N 1
ATOM 690 C CA . ASP A 1 89 ? 13.037 2.856 -21.058 1.00 93.94 89 ASP A CA 1
ATOM 691 C C . ASP A 1 89 ? 13.938 2.925 -19.814 1.00 93.94 89 ASP A C 1
ATOM 693 O O . ASP A 1 89 ? 13.619 3.526 -18.780 1.00 93.94 89 ASP A O 1
ATOM 697 N N . ILE A 1 90 ? 15.108 2.288 -19.897 1.00 93.94 90 ILE A N 1
ATOM 698 C CA . ILE A 1 90 ? 16.099 2.356 -18.819 1.00 93.94 90 ILE A CA 1
ATOM 699 C C . ILE A 1 90 ? 16.636 3.787 -18.741 1.00 93.94 90 ILE A C 1
ATOM 701 O O . ILE A 1 90 ? 17.248 4.282 -19.684 1.00 93.94 90 ILE A O 1
ATOM 705 N N . GLY A 1 91 ? 16.458 4.419 -17.580 1.00 92.56 91 GLY A N 1
ATOM 706 C CA . GLY A 1 91 ? 16.868 5.804 -17.330 1.00 92.56 91 GLY A CA 1
ATOM 707 C C . GLY A 1 91 ? 15.702 6.787 -17.222 1.00 92.56 91 GLY A C 1
ATOM 708 O O . GLY A 1 91 ? 15.932 7.938 -16.849 1.00 92.56 91 GLY A O 1
ATOM 709 N N . ASP A 1 92 ? 14.466 6.345 -17.468 1.00 93.12 92 ASP A N 1
ATOM 710 C CA . ASP A 1 92 ? 13.286 7.192 -17.314 1.00 93.12 92 ASP A CA 1
ATOM 711 C C . ASP A 1 92 ? 13.116 7.699 -15.875 1.00 93.12 92 ASP A C 1
ATOM 713 O O . ASP A 1 92 ? 13.196 6.963 -14.885 1.00 93.12 92 ASP A O 1
ATOM 717 N N . THR A 1 93 ? 12.805 8.989 -15.751 1.00 93.88 93 THR A N 1
ATOM 718 C CA . THR A 1 93 ? 12.637 9.687 -14.471 1.00 93.88 93 THR A CA 1
ATOM 719 C C . THR A 1 93 ? 11.231 9.496 -13.897 1.00 93.88 93 THR A C 1
ATOM 721 O O . THR A 1 93 ? 10.544 10.449 -13.525 1.00 93.88 93 THR A O 1
ATOM 724 N N . VAL A 1 94 ? 10.800 8.236 -13.764 1.00 94.38 94 VAL A N 1
ATOM 725 C CA . VAL A 1 94 ? 9.432 7.854 -13.356 1.00 94.38 94 VAL A CA 1
ATOM 726 C C . VAL A 1 94 ? 8.980 8.469 -12.027 1.00 94.38 94 VAL A C 1
ATOM 728 O O . VAL A 1 94 ? 7.793 8.730 -11.846 1.00 94.38 94 VAL A O 1
ATOM 731 N N . GLY A 1 95 ? 9.915 8.748 -11.110 1.00 94.25 95 GLY A N 1
ATOM 732 C CA . GLY A 1 95 ? 9.627 9.424 -9.842 1.00 94.25 95 GLY A CA 1
ATOM 733 C C . GLY A 1 95 ? 9.266 10.904 -10.004 1.00 94.25 95 GLY A C 1
ATOM 734 O O . GLY A 1 95 ? 8.330 11.370 -9.362 1.00 94.25 95 GLY A O 1
ATOM 735 N N . ILE A 1 96 ? 9.958 11.630 -10.891 1.00 94.94 96 ILE A N 1
ATOM 736 C CA . ILE A 1 96 ? 9.655 13.043 -11.184 1.00 94.94 96 ILE A CA 1
ATOM 737 C C . ILE A 1 96 ? 8.307 13.138 -11.895 1.00 94.94 96 ILE A C 1
ATOM 739 O O . ILE A 1 96 ? 7.473 13.956 -11.514 1.00 94.94 96 ILE A O 1
ATOM 743 N N . ILE A 1 97 ? 8.078 12.256 -12.872 1.00 94.25 97 ILE A N 1
ATOM 744 C CA . ILE A 1 97 ? 6.804 12.169 -13.592 1.00 94.25 97 ILE A CA 1
ATOM 745 C C . ILE A 1 97 ? 5.668 11.908 -12.597 1.00 94.25 97 ILE A C 1
ATOM 747 O O . ILE A 1 97 ? 4.689 12.641 -12.591 1.00 94.25 97 ILE A O 1
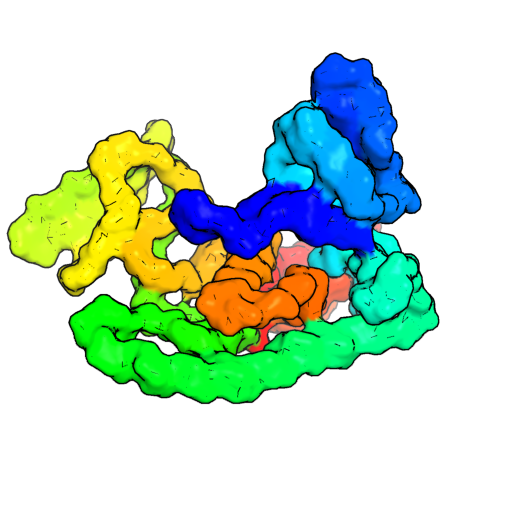ATOM 751 N N . ALA A 1 98 ? 5.823 10.935 -11.692 1.00 94.75 98 ALA A N 1
ATOM 752 C CA . ALA A 1 98 ? 4.817 10.649 -10.671 1.00 94.75 98 ALA A CA 1
ATOM 753 C C . ALA A 1 98 ? 4.532 11.840 -9.749 1.00 94.75 98 ALA A C 1
ATOM 755 O O . ALA A 1 98 ? 3.368 12.158 -9.511 1.00 94.75 98 ALA A O 1
ATOM 756 N N . ALA A 1 99 ? 5.573 12.523 -9.268 1.00 94.25 99 ALA A N 1
ATOM 757 C CA . ALA A 1 99 ? 5.409 13.698 -8.419 1.00 94.25 99 ALA A CA 1
ATOM 758 C C . ALA A 1 99 ? 4.650 14.826 -9.139 1.00 94.25 99 ALA A C 1
ATOM 760 O O . ALA A 1 99 ? 3.760 15.438 -8.551 1.00 94.25 99 ALA A O 1
ATOM 761 N N . GLN A 1 100 ? 4.950 15.071 -10.418 1.00 94.31 100 GLN A N 1
ATOM 762 C CA . GLN A 1 100 ? 4.245 16.067 -11.229 1.00 94.31 100 GLN A CA 1
ATOM 763 C C . GLN A 1 100 ? 2.794 15.663 -11.505 1.00 94.31 100 GLN A C 1
ATOM 765 O O . GLN A 1 100 ? 1.898 16.476 -11.297 1.00 94.31 100 GLN A O 1
ATOM 770 N N . SER A 1 101 ? 2.544 14.409 -11.893 1.00 93.94 101 SER A N 1
ATOM 771 C CA . SER A 1 101 ? 1.195 13.903 -12.176 1.00 93.94 101 SER A CA 1
ATOM 772 C C . SER A 1 101 ? 0.274 13.930 -10.954 1.00 93.94 101 SER A C 1
ATOM 774 O O . SER A 1 101 ? -0.931 14.103 -11.105 1.00 93.94 101 SER A O 1
ATOM 776 N N . ILE A 1 102 ? 0.825 13.794 -9.745 1.00 92.81 102 ILE A N 1
ATOM 777 C CA . ILE A 1 102 ? 0.084 13.963 -8.485 1.00 92.81 102 ILE A CA 1
ATOM 778 C C . ILE A 1 102 ? -0.075 15.455 -8.149 1.00 92.81 102 ILE A C 1
ATOM 780 O O . ILE A 1 102 ? -1.164 15.904 -7.781 1.00 92.81 102 ILE A O 1
ATOM 784 N N . GLY A 1 103 ? 1.000 16.237 -8.273 1.00 92.12 103 GLY A N 1
ATOM 785 C CA . GLY A 1 103 ? 1.051 17.630 -7.828 1.00 92.12 103 GLY A CA 1
ATOM 786 C C . GLY A 1 103 ? 0.277 18.618 -8.705 1.00 92.12 103 GLY A C 1
ATOM 787 O O . GLY A 1 103 ? -0.405 19.492 -8.171 1.00 92.12 103 GLY A O 1
ATOM 788 N N . GLU A 1 104 ? 0.337 18.488 -10.033 1.00 89.69 104 GLU A N 1
ATOM 789 C CA . GLU A 1 104 ? -0.296 19.429 -10.970 1.00 89.69 104 GLU A CA 1
ATOM 790 C C . GLU A 1 104 ? -1.822 19.513 -10.769 1.00 89.69 104 GLU A C 1
ATOM 792 O O . GLU A 1 104 ? -2.327 20.626 -10.549 1.00 89.69 104 GLU A O 1
ATOM 797 N N . PRO A 1 105 ? -2.578 18.393 -10.716 1.00 88.62 105 PRO A N 1
ATOM 798 C CA . PRO A 1 105 ? -4.008 18.465 -10.438 1.00 88.62 105 PRO A CA 1
ATOM 799 C C . PRO A 1 105 ? -4.319 18.897 -8.999 1.00 88.62 105 PRO A C 1
ATOM 801 O O . PRO A 1 105 ? -5.437 19.329 -8.723 1.00 88.62 105 PRO A O 1
ATOM 804 N N . GLY A 1 106 ? -3.343 18.856 -8.085 1.00 83.56 106 GLY A N 1
ATOM 805 C CA . GLY A 1 106 ? -3.485 19.367 -6.720 1.00 83.56 106 GLY A CA 1
ATOM 806 C C . GLY A 1 106 ? -3.942 20.829 -6.676 1.00 83.56 106 GLY A C 1
ATOM 807 O O . GLY A 1 106 ? -4.788 21.192 -5.858 1.00 83.56 106 GLY A O 1
ATOM 808 N N . THR A 1 107 ? -3.489 21.649 -7.629 1.00 78.31 107 THR A N 1
ATOM 809 C CA . THR A 1 107 ? -3.953 23.042 -7.784 1.00 78.31 107 THR A CA 1
ATOM 810 C C . THR A 1 107 ? -5.435 23.150 -8.162 1.00 78.31 107 THR A C 1
ATOM 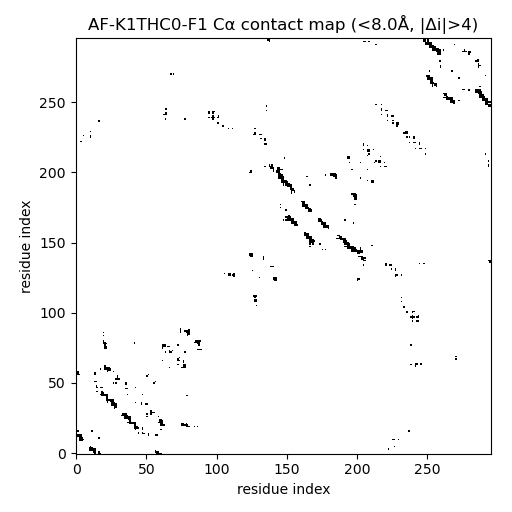812 O O . THR A 1 107 ? -6.107 24.113 -7.800 1.00 78.31 107 THR A O 1
ATOM 815 N N . GLN A 1 108 ? -5.982 22.153 -8.858 1.00 78.75 108 GLN A N 1
ATOM 816 C CA . GLN A 1 108 ? -7.405 22.096 -9.196 1.00 78.75 108 GLN A CA 1
ATOM 817 C C . GLN A 1 108 ? -8.233 21.604 -8.002 1.00 78.75 108 GLN A C 1
ATOM 819 O O . GLN A 1 108 ? -9.336 22.104 -7.755 1.00 78.75 108 GLN A O 1
ATOM 824 N N . LEU A 1 109 ? -7.686 20.660 -7.228 1.00 80.81 109 LEU A N 1
ATOM 825 C CA . LEU A 1 109 ? -8.315 20.133 -6.016 1.00 80.81 109 LEU A CA 1
ATOM 826 C C . LEU A 1 109 ? -8.539 21.231 -4.966 1.00 80.81 109 LEU A C 1
ATOM 828 O O . LEU A 1 109 ? -9.596 21.263 -4.330 1.00 80.81 109 LEU A O 1
ATOM 832 N N . THR A 1 110 ? -7.601 22.169 -4.802 1.00 73.75 110 THR A N 1
ATOM 833 C CA . THR A 1 110 ? -7.762 23.290 -3.856 1.00 73.75 110 THR A CA 1
ATOM 834 C C . THR A 1 110 ? -8.926 24.199 -4.232 1.00 73.75 110 THR A C 1
ATOM 836 O O . THR A 1 110 ? -9.720 24.563 -3.363 1.00 73.75 110 THR A O 1
ATOM 839 N N . MET A 1 111 ? -9.106 24.502 -5.521 1.00 65.81 111 MET A N 1
ATOM 840 C CA . MET A 1 111 ? -10.207 25.356 -5.980 1.00 65.81 111 MET A CA 1
ATOM 841 C C . MET A 1 111 ? -11.588 24.712 -5.777 1.00 65.81 111 MET A C 1
ATOM 843 O O . MET A 1 111 ? -12.539 25.397 -5.390 1.00 65.81 111 MET A O 1
ATOM 847 N N . ARG A 1 112 ? -11.722 23.395 -5.988 1.00 61.84 112 ARG A N 1
ATOM 848 C CA . ARG A 1 112 ? -13.008 22.682 -5.826 1.00 61.84 112 ARG A CA 1
ATOM 849 C C . ARG A 1 112 ? -13.405 22.463 -4.364 1.00 61.84 112 ARG A C 1
ATOM 851 O O . ARG A 1 112 ? -14.596 22.445 -4.050 1.00 61.84 112 ARG A O 1
ATOM 858 N N . THR A 1 113 ? -12.425 22.388 -3.463 1.00 58.47 113 THR A N 1
ATOM 859 C CA . THR A 1 113 ? -12.661 22.170 -2.025 1.00 58.47 113 THR A CA 1
ATOM 860 C C . THR A 1 113 ? -13.439 23.331 -1.383 1.00 58.47 113 THR A C 1
ATOM 862 O O . THR A 1 113 ? -14.303 23.105 -0.539 1.00 58.47 113 THR A O 1
ATOM 865 N N . ILE A 1 114 ? -13.217 24.573 -1.833 1.00 54.25 114 ILE A N 1
ATOM 866 C CA . ILE A 1 114 ? -13.853 25.777 -1.262 1.00 54.25 114 ILE A CA 1
ATOM 867 C C . ILE A 1 114 ? -15.358 25.845 -1.579 1.00 54.25 114 ILE A C 1
ATOM 869 O O . ILE A 1 114 ? -16.146 26.315 -0.763 1.00 54.25 114 ILE A O 1
ATOM 873 N N . HIS A 1 115 ? -15.784 25.319 -2.729 1.00 48.41 115 HIS A N 1
ATOM 874 C CA . HIS A 1 115 ? -17.170 25.435 -3.200 1.00 48.41 115 HIS A CA 1
ATOM 875 C C . HIS A 1 115 ? -18.112 24.397 -2.571 1.00 48.41 115 HIS A C 1
ATOM 877 O O . HIS A 1 115 ? -19.313 24.634 -2.470 1.00 48.41 115 HIS A O 1
ATOM 883 N N . SER A 1 116 ? -17.568 23.275 -2.087 1.00 52.78 116 SER A N 1
ATOM 884 C CA . SER A 1 116 ? -18.321 22.269 -1.317 1.00 52.78 116 SER A CA 1
ATOM 885 C C . SER A 1 116 ? -18.364 22.586 0.190 1.00 52.78 116 SER A C 1
ATOM 887 O O . SER A 1 116 ? -19.102 21.950 0.942 1.00 52.78 116 SER A O 1
ATOM 889 N N . GLY A 1 117 ? -17.589 23.582 0.639 1.00 48.47 117 GLY A N 1
ATOM 890 C CA . GLY A 1 117 ? -17.324 23.931 2.041 1.00 48.47 117 GLY A CA 1
ATOM 891 C C . GLY A 1 117 ? -18.467 24.597 2.819 1.00 48.47 117 GLY A C 1
ATOM 892 O O . GLY A 1 117 ? -18.196 25.355 3.744 1.00 48.47 117 GLY A O 1
ATOM 893 N N . GLY A 1 118 ? -19.732 24.343 2.466 1.00 46.28 118 GLY A N 1
ATOM 894 C CA . GLY A 1 118 ? -20.901 24.959 3.111 1.00 46.28 118 GLY A CA 1
ATOM 895 C C . GLY A 1 118 ? -21.963 23.995 3.647 1.00 46.28 118 GLY A C 1
ATOM 896 O O . GLY A 1 118 ? -22.912 24.443 4.289 1.00 46.28 118 GLY A O 1
ATOM 897 N N . VAL A 1 119 ? -21.853 22.683 3.412 1.00 51.72 119 VAL A N 1
ATOM 898 C CA . VAL A 1 119 ? -22.885 21.734 3.861 1.00 51.72 119 VAL A CA 1
ATOM 899 C C . VAL A 1 119 ? -22.598 21.311 5.304 1.00 51.72 119 VAL A C 1
ATOM 901 O O . VAL A 1 119 ? -21.738 20.470 5.569 1.00 51.72 119 VAL A O 1
ATOM 904 N N . ALA A 1 120 ? -23.312 21.928 6.247 1.00 43.66 120 ALA A N 1
ATOM 905 C CA . ALA A 1 120 ? -23.296 21.608 7.673 1.00 43.66 120 ALA A CA 1
ATOM 906 C C . ALA A 1 120 ? -23.712 20.139 7.911 1.00 43.66 120 ALA A C 1
ATOM 908 O O . ALA A 1 120 ? -24.886 19.828 8.092 1.00 43.66 120 ALA A O 1
ATOM 909 N N . GLY A 1 121 ? -22.747 19.220 7.844 1.00 50.22 121 GLY A N 1
ATOM 910 C CA . GLY A 1 121 ? -22.975 17.778 7.989 1.00 50.22 121 GLY A CA 1
ATOM 911 C C . GLY A 1 121 ? -21.776 16.889 7.637 1.00 50.22 121 GLY A C 1
ATOM 912 O O . GLY A 1 121 ? -21.729 15.753 8.096 1.00 50.22 121 GLY A O 1
ATOM 913 N N . VAL A 1 122 ? -20.792 17.405 6.884 1.00 50.91 122 VAL A N 1
ATOM 914 C CA . VAL A 1 122 ? -19.552 16.691 6.478 1.00 50.91 122 VAL A CA 1
ATOM 915 C C . VAL A 1 122 ? -18.317 17.180 7.268 1.00 50.91 122 VAL A C 1
ATOM 917 O O . VAL A 1 122 ? -17.182 16.869 6.931 1.00 50.91 122 VAL A O 1
ATOM 920 N N . ALA A 1 123 ? -18.520 17.962 8.335 1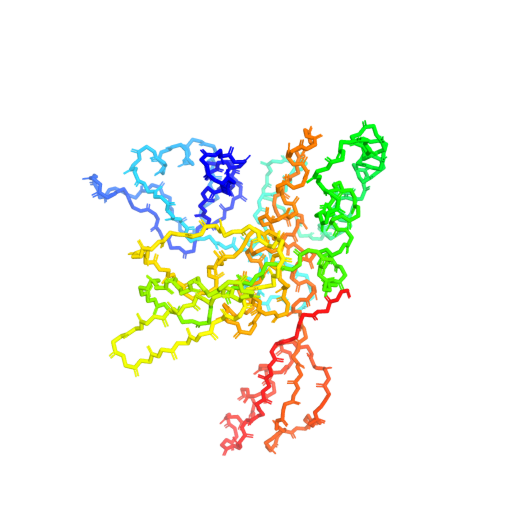.00 51.84 123 ALA A N 1
ATOM 921 C CA . ALA A 1 123 ? -17.481 18.778 8.979 1.00 51.84 123 ALA A CA 1
ATOM 922 C C . ALA A 1 123 ? -16.258 18.012 9.539 1.00 51.84 123 ALA A C 1
ATOM 924 O O . ALA A 1 123 ? -15.208 18.627 9.717 1.00 51.84 123 ALA A O 1
ATOM 925 N N . ASP A 1 124 ? -16.361 16.700 9.775 1.00 58.22 124 ASP A N 1
ATOM 926 C CA . ASP A 1 124 ? -15.300 15.914 10.424 1.00 58.22 124 ASP A CA 1
ATOM 927 C C . ASP A 1 124 ? -14.403 15.104 9.467 1.00 58.22 124 ASP A C 1
ATOM 929 O O . ASP A 1 124 ? -13.365 14.595 9.898 1.00 58.22 124 ASP A O 1
ATOM 933 N N . ILE A 1 125 ? -14.741 14.995 8.174 1.00 65.69 125 ILE A N 1
ATOM 934 C CA . ILE A 1 125 ? -13.944 14.236 7.191 1.00 65.69 125 ILE A CA 1
ATOM 935 C C . ILE A 1 125 ? -13.287 15.206 6.207 1.00 65.69 125 ILE A C 1
ATOM 937 O O . ILE A 1 125 ? -13.967 15.952 5.503 1.00 65.69 125 ILE A O 1
ATOM 941 N N . THR A 1 126 ? -11.954 15.185 6.143 1.00 73.12 126 THR A N 1
ATOM 942 C CA . THR A 1 126 ? -11.175 15.980 5.186 1.00 73.12 126 THR A CA 1
ATOM 943 C C . THR A 1 126 ? -11.468 15.529 3.751 1.00 73.12 126 THR A C 1
ATOM 945 O O . THR A 1 126 ? -11.590 14.339 3.468 1.00 73.12 126 THR A O 1
ATOM 948 N N . GLN A 1 127 ? -11.613 16.490 2.838 1.00 79.75 127 GLN A N 1
ATOM 949 C CA . GLN A 1 127 ? -11.937 16.272 1.422 1.00 79.75 127 GLN A CA 1
ATOM 950 C C . GLN A 1 127 ? -10.959 17.045 0.535 1.00 79.75 127 GLN A C 1
ATOM 952 O O . GLN A 1 127 ? -10.365 18.024 0.986 1.00 79.75 127 GLN A O 1
ATOM 957 N N . GLY A 1 128 ? -10.818 16.629 -0.727 1.00 86.06 128 GLY A N 1
ATOM 958 C CA . GLY A 1 128 ? -9.960 17.306 -1.705 1.00 86.06 128 GLY A CA 1
ATOM 959 C C . GLY A 1 128 ? -8.472 17.248 -1.346 1.00 86.06 128 GLY A C 1
ATOM 960 O O . GLY A 1 128 ? -8.010 16.262 -0.772 1.00 86.06 128 GLY A O 1
ATOM 961 N N . LEU A 1 129 ? -7.712 18.302 -1.673 1.00 87.81 129 LEU A N 1
ATOM 962 C CA . LEU A 1 129 ? -6.259 18.320 -1.441 1.00 87.81 129 LEU A CA 1
ATOM 963 C C . LEU A 1 129 ? -5.868 18.098 0.035 1.00 87.81 129 LEU A C 1
ATOM 965 O O . LEU A 1 129 ? -4.991 17.269 0.263 1.00 87.81 129 LEU A O 1
ATOM 969 N N . PRO A 1 130 ? -6.534 18.713 1.040 1.00 88.88 130 PRO A N 1
ATOM 970 C CA . PRO A 1 130 ? -6.215 18.458 2.447 1.00 88.88 130 PRO A CA 1
ATOM 971 C C . PRO A 1 130 ? -6.240 16.976 2.841 1.00 88.88 130 PRO A C 1
ATOM 973 O O . PRO A 1 130 ? -5.493 16.561 3.721 1.00 88.88 130 PRO A O 1
ATOM 976 N N . ARG A 1 131 ? -7.087 16.162 2.194 1.00 89.62 131 ARG A N 1
ATOM 977 C CA . ARG A 1 131 ? -7.131 14.714 2.433 1.00 89.62 131 ARG A CA 1
ATOM 978 C C . ARG A 1 131 ? -5.924 13.999 1.829 1.00 89.62 131 ARG A C 1
ATOM 980 O O . ARG A 1 131 ? -5.389 13.094 2.458 1.00 89.62 131 ARG A O 1
ATOM 987 N N . VAL A 1 132 ? -5.497 14.400 0.632 1.00 92.25 132 VAL A N 1
ATOM 988 C CA . VAL A 1 132 ? -4.299 13.851 -0.027 1.00 92.25 132 VAL A CA 1
ATOM 989 C C . VAL A 1 132 ? -3.042 14.189 0.779 1.00 92.25 132 VAL A C 1
ATOM 991 O O . VAL A 1 132 ? -2.225 13.305 1.018 1.00 92.25 132 VAL A O 1
ATOM 994 N N . GLU A 1 133 ? -2.924 15.428 1.263 1.00 92.06 133 GLU A N 1
ATOM 995 C CA . GLU A 1 133 ? -1.834 15.855 2.153 1.00 92.06 133 GLU A CA 1
ATOM 996 C C . GLU A 1 133 ? -1.822 15.048 3.456 1.00 92.06 133 GLU A C 1
ATOM 998 O O . GLU A 1 133 ? -0.788 14.528 3.858 1.00 92.06 133 GLU A O 1
ATOM 1003 N N . GLU A 1 134 ? -2.982 14.874 4.097 1.00 92.38 134 GLU A N 1
ATOM 1004 C CA . GLU A 1 134 ? -3.106 14.073 5.320 1.00 92.38 134 GLU A CA 1
ATOM 1005 C C . GLU A 1 134 ? -2.646 12.618 5.120 1.00 92.38 134 GLU A C 1
ATOM 1007 O O . GLU A 1 134 ? -1.990 12.058 6.002 1.00 92.38 134 GLU A O 1
ATOM 1012 N N . LEU A 1 135 ? -2.958 12.021 3.961 1.00 93.81 135 LEU A N 1
ATOM 1013 C CA . LEU A 1 135 ? -2.554 10.661 3.599 1.00 93.81 135 LEU A CA 1
ATOM 1014 C C . LEU A 1 135 ? -1.048 10.558 3.342 1.00 93.81 135 LEU A C 1
ATOM 1016 O O . LEU A 1 135 ? -0.413 9.673 3.914 1.00 93.81 135 LEU A O 1
ATOM 1020 N N . PHE A 1 136 ? -0.478 11.445 2.518 1.00 94.88 136 PHE A N 1
ATOM 1021 C CA . PHE A 1 136 ? 0.949 11.400 2.183 1.00 94.88 136 PHE A CA 1
ATOM 1022 C C . PHE A 1 136 ? 1.854 11.827 3.329 1.00 94.88 136 PHE A C 1
ATOM 1024 O O . PHE A 1 136 ? 2.962 11.328 3.406 1.00 94.88 136 PHE A O 1
ATOM 1031 N N . GLU A 1 137 ? 1.383 12.651 4.261 1.00 93.88 137 GLU A N 1
ATOM 1032 C CA . GLU A 1 137 ? 2.136 12.964 5.476 1.00 93.88 137 GLU A CA 1
ATOM 1033 C C . GLU A 1 137 ? 1.926 11.937 6.607 1.00 93.88 137 GLU A C 1
ATOM 1035 O O . GLU A 1 137 ? 2.404 12.132 7.728 1.00 93.88 137 GLU A O 1
ATOM 1040 N N . ALA A 1 138 ? 1.170 10.861 6.348 1.00 92.12 138 ALA A N 1
ATOM 1041 C CA . ALA A 1 138 ? 0.818 9.834 7.330 1.00 92.12 138 ALA A CA 1
ATOM 1042 C C . ALA A 1 138 ? 0.228 10.411 8.638 1.00 92.12 138 ALA A C 1
ATOM 1044 O O . ALA A 1 138 ? 0.448 9.881 9.734 1.00 92.12 138 ALA A O 1
ATOM 1045 N N . ARG A 1 139 ? -0.529 11.513 8.541 1.00 92.88 139 ARG A N 1
ATOM 1046 C CA . ARG A 1 139 ? -1.119 12.188 9.702 1.00 92.88 139 ARG A CA 1
ATOM 1047 C C . ARG A 1 139 ? -2.308 11.400 10.246 1.00 92.88 139 ARG A C 1
ATOM 1049 O O . ARG A 1 139 ? -3.034 10.721 9.521 1.00 92.88 139 ARG A O 1
ATOM 1056 N N . LYS A 1 140 ? -2.553 11.546 11.551 1.00 92.06 140 LYS A N 1
ATOM 1057 C CA . LYS A 1 140 ? -3.783 11.045 12.172 1.00 92.06 140 LYS A CA 1
ATOM 1058 C C . LYS A 1 140 ? -4.984 11.866 11.662 1.00 92.06 140 LYS A C 1
ATOM 1060 O O . LYS A 1 140 ? -4.948 13.092 11.808 1.00 92.06 140 LYS A O 1
ATOM 1065 N N . PRO A 1 141 ? -6.046 11.228 11.132 1.00 89.69 141 PRO A N 1
ATOM 1066 C CA . PRO A 1 141 ? -7.235 11.942 10.673 1.00 89.69 141 PRO A CA 1
ATOM 1067 C C . PRO A 1 141 ? -7.956 12.700 11.785 1.00 89.69 141 PRO A C 1
ATOM 1069 O O . PRO A 1 141 ? -7.862 12.336 12.956 1.00 89.69 141 PRO A O 1
ATOM 1072 N N . LYS A 1 142 ? -8.748 13.715 11.418 1.00 81.00 142 LYS A N 1
ATOM 1073 C CA . LYS A 1 142 ? -9.656 14.388 12.365 1.00 81.00 142 LYS A CA 1
ATOM 1074 C C . LYS A 1 142 ? -10.835 13.484 12.749 1.00 81.00 142 LYS A C 1
ATOM 1076 O O . LYS A 1 142 ? -11.032 13.212 13.928 1.00 81.00 142 LYS A O 1
ATOM 1081 N N . GLY A 1 143 ? -11.562 12.961 11.763 1.00 84.44 143 GLY A N 1
ATOM 1082 C CA . GLY A 1 143 ? -12.612 11.957 11.949 1.00 84.44 143 GLY A CA 1
ATOM 1083 C C . GLY A 1 143 ? -12.068 10.534 11.840 1.00 84.44 143 GLY A C 1
ATOM 1084 O O . GLY A 1 143 ? -12.300 9.872 10.830 1.00 84.44 143 GLY A O 1
ATOM 1085 N N . VAL A 1 144 ? -11.306 10.074 12.840 1.00 90.12 144 VAL A N 1
ATOM 1086 C CA . VAL A 1 144 ? -10.752 8.707 12.838 1.00 90.12 144 VAL A CA 1
ATOM 1087 C C . VAL A 1 144 ? -11.872 7.682 12.970 1.00 90.12 144 VAL A C 1
ATOM 1089 O O . VAL A 1 144 ? -12.620 7.691 13.946 1.00 90.12 144 VAL A O 1
ATOM 1092 N N . ALA A 1 145 ? -11.952 6.775 12.002 1.00 93.00 145 ALA A N 1
ATOM 1093 C CA . ALA A 1 145 ? -12.803 5.605 12.102 1.00 93.00 145 ALA A CA 1
ATOM 1094 C C . ALA A 1 145 ? -12.170 4.564 13.023 1.00 93.00 145 ALA A C 1
ATOM 1096 O O . ALA A 1 145 ? -10.990 4.242 12.887 1.00 93.00 145 ALA A O 1
ATOM 1097 N N . ILE A 1 146 ? -12.983 3.989 13.902 1.00 94.06 146 ILE A N 1
ATOM 1098 C CA . ILE A 1 146 ? -12.583 2.844 14.713 1.00 94.06 146 ILE A CA 1
ATOM 1099 C C . ILE A 1 146 ? -12.564 1.613 13.809 1.00 94.06 146 ILE A C 1
ATOM 1101 O O . ILE A 1 146 ? -13.562 1.330 13.141 1.00 94.06 146 ILE A O 1
ATOM 1105 N N . ILE A 1 147 ? -11.446 0.889 13.798 1.00 95.06 147 ILE A N 1
ATOM 1106 C CA . ILE A 1 147 ? -11.290 -0.378 13.076 1.00 95.06 147 ILE A CA 1
ATOM 1107 C C . ILE A 1 147 ? -11.135 -1.552 14.046 1.00 95.06 147 ILE A C 1
ATOM 1109 O O . ILE A 1 147 ? -10.628 -1.380 15.154 1.00 95.06 147 ILE A O 1
ATOM 1113 N N . THR A 1 148 ? -11.585 -2.740 13.642 1.00 95.12 148 THR A N 1
ATOM 1114 C CA . THR A 1 148 ? -11.377 -3.962 14.431 1.00 95.12 148 THR A CA 1
ATOM 1115 C C . THR A 1 148 ? -9.971 -4.518 14.220 1.00 95.12 148 THR A C 1
ATOM 1117 O O . THR A 1 148 ? -9.434 -4.486 13.118 1.00 95.12 148 THR A O 1
ATOM 1120 N N . GLU A 1 149 ? -9.375 -5.061 15.275 1.00 93.25 149 GLU A N 1
ATOM 1121 C CA . GLU A 1 149 ? -8.074 -5.743 15.229 1.00 93.25 149 GLU A CA 1
ATOM 1122 C C . GLU A 1 149 ? -8.225 -7.246 14.985 1.00 93.25 149 GLU A C 1
ATOM 1124 O O . GLU A 1 149 ? -7.259 -7.912 14.625 1.00 93.25 149 GLU A O 1
ATOM 1129 N N . ILE A 1 150 ? -9.433 -7.781 15.176 1.00 93.81 150 ILE A N 1
ATOM 1130 C CA . ILE A 1 150 ? -9.732 -9.202 15.012 1.00 93.81 150 ILE A CA 1
ATOM 1131 C C . ILE A 1 150 ? -10.905 -9.402 14.058 1.00 93.81 150 ILE A C 1
ATOM 1133 O O . ILE A 1 150 ? -11.809 -8.567 13.978 1.00 93.81 150 ILE A O 1
ATOM 1137 N N . ALA A 1 151 ? -10.891 -10.530 13.353 1.00 94.25 151 ALA A N 1
ATOM 1138 C CA . ALA A 1 151 ? -12.043 -10.993 12.597 1.00 94.25 151 ALA A CA 1
ATOM 1139 C C . ALA A 1 151 ? -13.056 -11.660 13.537 1.00 94.25 151 ALA A C 1
ATOM 1141 O O . ALA A 1 151 ? -12.669 -12.363 14.474 1.00 94.25 151 ALA A O 1
ATOM 1142 N N . GLY A 1 152 ? -14.348 -11.471 13.286 1.00 95.19 152 GLY A N 1
ATOM 1143 C CA . GLY A 1 152 ? -15.382 -12.047 14.136 1.00 95.19 152 GLY A CA 1
ATOM 1144 C C . GLY A 1 152 ? -16.766 -11.466 13.905 1.00 95.19 152 GLY A C 1
ATOM 1145 O O . GLY A 1 152 ? -16.988 -10.660 13.003 1.00 95.19 152 GLY A O 1
ATOM 1146 N N . LYS A 1 153 ? -17.709 -11.897 14.742 1.00 96.25 153 LYS A N 1
ATOM 1147 C CA . LYS A 1 153 ? -19.100 -11.458 14.688 1.00 96.25 153 LYS A CA 1
ATOM 1148 C C . LYS A 1 153 ? -19.325 -10.248 15.587 1.00 96.25 153 LYS A C 1
ATOM 1150 O O . LYS A 1 153 ? -18.853 -10.215 16.722 1.00 96.25 153 LYS A O 1
ATOM 1155 N N . VAL A 1 154 ? -20.068 -9.276 15.073 1.00 96.50 154 VAL A N 1
ATOM 1156 C CA . VAL A 1 154 ? -20.388 -8.015 15.743 1.00 96.50 154 VAL A CA 1
ATOM 1157 C C . VAL A 1 154 ? -21.544 -8.194 16.722 1.00 96.50 154 VAL A C 1
ATOM 1159 O O . VAL A 1 154 ? -22.594 -8.726 16.357 1.00 96.50 154 VAL A O 1
ATOM 1162 N N . SER A 1 155 ? -21.369 -7.674 17.935 1.00 95.25 155 SER A N 1
ATOM 1163 C CA . SER A 1 155 ? -22.428 -7.445 18.912 1.00 95.25 155 SER A CA 1
ATOM 1164 C C . SER A 1 155 ? -22.395 -6.011 19.427 1.00 95.25 155 SER A C 1
ATOM 1166 O O . SER A 1 155 ? -21.345 -5.496 19.803 1.00 95.25 155 SER A O 1
ATOM 1168 N N . ILE A 1 156 ? -23.543 -5.350 19.441 1.00 94.38 156 ILE A N 1
ATOM 1169 C CA . ILE A 1 156 ? -23.697 -3.936 19.753 1.00 94.38 156 ILE A CA 1
ATOM 1170 C C . ILE A 1 156 ? -24.474 -3.811 21.059 1.00 94.38 156 ILE A C 1
ATOM 1172 O O . ILE A 1 156 ? -25.629 -4.225 21.173 1.00 94.38 156 ILE A O 1
ATOM 1176 N N . ARG A 1 157 ? -23.856 -3.171 22.051 1.00 91.50 157 ARG A N 1
ATOM 1177 C CA . ARG A 1 157 ? -24.504 -2.825 23.316 1.00 91.50 157 ARG A CA 1
ATOM 1178 C C . ARG A 1 157 ? -24.733 -1.318 23.371 1.00 91.50 157 ARG A C 1
ATOM 1180 O O . ARG A 1 157 ? -23.787 -0.534 23.349 1.00 91.50 157 ARG A O 1
ATOM 1187 N N . ASP A 1 158 ? -26.001 -0.914 23.423 1.00 86.06 158 ASP A N 1
ATOM 1188 C CA . ASP A 1 158 ? -26.410 0.493 23.495 1.00 86.06 158 ASP A CA 1
ATOM 1189 C C . ASP A 1 158 ? -26.916 0.816 24.906 1.00 86.06 158 ASP A C 1
ATOM 1191 O O . ASP A 1 158 ? -28.063 0.539 25.265 1.00 86.06 158 ASP A O 1
ATOM 1195 N N . GLU A 1 159 ? -26.036 1.369 25.738 1.00 82.00 159 GLU A N 1
ATOM 1196 C CA . GLU A 1 159 ? -26.418 1.941 27.023 1.00 82.00 159 GLU A CA 1
ATOM 1197 C C . GLU A 1 159 ? -26.629 3.449 26.854 1.00 82.00 159 GLU A C 1
ATOM 1199 O O . GLU A 1 159 ? -25.907 4.103 26.109 1.00 82.00 159 GLU A O 1
ATOM 1204 N N . LYS A 1 160 ? -27.587 4.039 27.586 1.00 72.12 160 LYS A N 1
ATOM 1205 C CA . LYS A 1 160 ? -28.104 5.422 27.415 1.00 72.12 160 LYS A CA 1
ATOM 1206 C C . LYS A 1 160 ? -27.067 6.546 27.179 1.00 72.12 160 LYS A C 1
ATOM 1208 O O . LYS A 1 160 ? -27.459 7.631 26.759 1.00 72.12 160 LYS A O 1
ATOM 1213 N N . LYS A 1 161 ? -25.784 6.343 27.505 1.00 73.06 161 LYS A N 1
ATOM 1214 C CA . LYS A 1 161 ? -24.675 7.288 27.273 1.00 73.06 161 LYS A CA 1
ATOM 1215 C C . LYS A 1 161 ? -23.416 6.675 26.635 1.00 73.06 161 LYS A C 1
ATOM 1217 O O . LYS A 1 161 ? -22.451 7.410 26.433 1.00 73.06 161 LYS A O 1
ATOM 1222 N N . ARG A 1 162 ? -23.381 5.370 26.357 1.00 81.25 162 ARG A N 1
ATOM 1223 C CA . ARG A 1 162 ? -22.220 4.664 25.798 1.00 81.25 162 ARG A CA 1
ATOM 1224 C C . ARG A 1 162 ? -22.692 3.572 24.849 1.00 81.25 162 ARG A C 1
ATOM 1226 O O . ARG A 1 162 ? -23.438 2.686 25.251 1.00 81.25 162 ARG A O 1
ATOM 1233 N N . LYS A 1 163 ? -22.225 3.643 23.605 1.00 89.44 163 LYS A N 1
ATOM 1234 C CA . LYS A 1 163 ? -22.347 2.542 22.655 1.00 89.44 163 LYS A CA 1
ATOM 1235 C C . LYS A 1 163 ? -21.041 1.771 22.656 1.00 89.44 163 LYS A C 1
ATOM 1237 O O . LYS A 1 163 ? -19.972 2.372 22.563 1.00 89.44 163 LYS A O 1
ATOM 1242 N N . GLU A 1 164 ? -21.136 0.460 22.761 1.00 94.00 164 GLU A N 1
ATOM 1243 C CA . GLU A 1 164 ? -19.997 -0.444 22.693 1.00 94.00 164 GLU A CA 1
ATOM 1244 C C . GLU A 1 164 ? -20.239 -1.442 21.568 1.00 94.00 164 GLU A C 1
ATOM 1246 O O . GLU A 1 164 ? -21.354 -1.937 21.393 1.00 94.00 164 GLU A O 1
ATOM 1251 N N . VAL A 1 165 ? -19.197 -1.714 20.793 1.00 95.00 165 VAL A N 1
ATOM 1252 C CA . VAL A 1 165 ? -19.216 -2.753 19.768 1.00 95.00 165 VAL A CA 1
ATOM 1253 C C . VAL A 1 165 ? -18.213 -3.812 20.168 1.00 95.00 165 VAL A C 1
ATOM 1255 O O . VAL A 1 165 ? -17.024 -3.532 20.278 1.00 95.00 165 VAL A O 1
ATOM 1258 N N . THR A 1 166 ? -18.685 -5.027 20.388 1.00 95.50 166 THR A N 1
ATOM 1259 C CA . THR A 1 166 ? -17.852 -6.189 20.657 1.00 95.50 166 THR A CA 1
ATOM 1260 C C . THR A 1 166 ? -17.737 -7.022 19.389 1.00 95.50 166 THR A C 1
ATOM 1262 O O . THR A 1 166 ? -18.743 -7.382 18.787 1.00 95.50 166 THR A O 1
ATOM 1265 N N . VAL A 1 167 ? -16.511 -7.326 18.978 1.00 96.19 167 VAL A N 1
ATOM 1266 C CA . VAL A 1 167 ? -16.223 -8.284 17.910 1.00 96.19 167 VAL A CA 1
ATOM 1267 C C . VAL A 1 167 ? -15.729 -9.558 18.574 1.00 96.19 167 VAL A C 1
ATOM 1269 O O . VAL A 1 167 ? -14.749 -9.526 19.317 1.00 96.19 167 VAL A O 1
ATOM 1272 N N . THR A 1 168 ? -16.425 -10.667 18.340 1.00 95.56 168 THR A N 1
ATOM 1273 C CA . THR A 1 168 ? -16.118 -11.959 18.964 1.00 95.56 168 THR A CA 1
ATOM 1274 C C . THR A 1 168 ? -15.734 -12.978 17.898 1.00 95.56 168 THR A C 1
ATOM 1276 O O . THR A 1 168 ? -16.491 -13.228 16.957 1.00 95.56 168 THR A O 1
ATOM 1279 N N . SER A 1 169 ? -14.545 -13.550 18.051 1.00 93.94 169 SER A N 1
ATOM 1280 C CA . SER A 1 169 ? -14.051 -14.703 17.301 1.00 93.94 169 SER A CA 1
ATOM 1281 C C . SER A 1 169 ? -14.302 -15.994 18.093 1.00 93.94 169 SER A C 1
ATOM 1283 O O . SER A 1 169 ? -14.944 -15.973 19.141 1.00 93.94 169 SER A O 1
ATOM 1285 N N . ASN A 1 170 ? -13.797 -17.128 17.607 1.00 88.75 170 ASN A N 1
ATOM 1286 C CA . ASN A 1 170 ? -13.930 -18.408 18.310 1.00 88.75 170 ASN A CA 1
ATOM 1287 C C . ASN A 1 170 ? -13.168 -18.419 19.648 1.00 88.75 170 ASN A C 1
ATOM 1289 O O . ASN A 1 170 ? -13.673 -18.970 20.622 1.00 88.75 170 ASN A O 1
ATOM 1293 N N . ASP A 1 171 ? -11.994 -17.775 19.694 1.00 90.69 171 ASP A N 1
ATOM 1294 C CA . ASP A 1 171 ? -11.056 -17.861 20.826 1.00 90.69 171 ASP A CA 1
ATOM 1295 C C . ASP A 1 171 ? -10.762 -16.508 21.507 1.00 90.69 171 ASP A C 1
ATOM 1297 O O . ASP A 1 171 ? -10.165 -16.478 22.582 1.00 90.69 171 ASP A O 1
ATOM 1301 N N . ASP A 1 172 ? -11.166 -15.385 20.903 1.00 92.25 172 ASP A N 1
ATOM 1302 C CA . ASP A 1 172 ? -10.880 -14.028 21.392 1.00 92.25 172 ASP A CA 1
ATOM 1303 C C . ASP A 1 172 ? -12.099 -13.110 21.218 1.00 92.25 172 ASP A C 1
ATOM 1305 O O . ASP A 1 172 ? -12.951 -13.324 20.351 1.00 92.25 172 ASP A O 1
ATOM 1309 N N . SER A 1 173 ? -12.192 -12.067 22.038 1.00 94.00 173 SER A N 1
ATOM 1310 C CA . SER A 1 173 ? -13.250 -11.066 21.958 1.00 94.00 173 SER A CA 1
ATOM 1311 C C . SER A 1 173 ? -12.714 -9.694 22.330 1.00 94.00 173 SER A C 1
ATOM 1313 O O . SER A 1 173 ? -12.120 -9.510 23.392 1.00 94.00 173 SER A O 1
ATOM 1315 N N . ARG A 1 174 ? -12.999 -8.694 21.493 1.00 94.44 174 ARG A N 1
ATOM 1316 C CA . ARG A 1 174 ? -12.565 -7.311 21.710 1.00 94.44 174 ARG A CA 1
ATOM 1317 C C . ARG A 1 174 ? -13.736 -6.354 21.710 1.00 94.44 174 ARG A C 1
ATOM 1319 O O . ARG A 1 174 ? -14.587 -6.415 20.830 1.00 94.44 174 ARG A O 1
ATOM 1326 N N . THR A 1 175 ? -13.755 -5.454 22.688 1.00 94.69 175 THR A N 1
ATOM 1327 C CA . THR A 1 175 ? -14.801 -4.439 22.843 1.00 94.69 175 THR A CA 1
ATOM 1328 C C . THR A 1 175 ? -14.247 -3.055 22.540 1.00 94.69 175 THR A C 1
ATOM 1330 O O . THR A 1 175 ? -13.242 -2.633 23.109 1.00 94.69 175 THR A O 1
ATOM 1333 N N . TYR A 1 176 ? -14.946 -2.341 21.666 1.00 94.25 176 TYR A N 1
ATOM 1334 C CA . TYR A 1 176 ? -14.615 -1.013 21.179 1.00 94.25 176 TYR A CA 1
ATOM 1335 C C . TYR A 1 176 ? -15.641 -0.004 21.691 1.00 94.25 176 TYR A C 1
ATOM 1337 O O . TYR A 1 176 ? -16.843 -0.136 21.446 1.00 94.25 176 TYR A O 1
ATOM 1345 N N . LEU A 1 177 ? -15.167 1.022 22.399 1.00 92.88 177 LEU A N 1
ATOM 1346 C CA . LEU A 1 177 ? -16.009 2.117 22.875 1.00 92.88 177 LEU A CA 1
ATOM 1347 C C . LEU A 1 177 ? -16.267 3.100 21.736 1.00 92.88 177 LEU A C 1
ATOM 1349 O O . LEU A 1 177 ? -15.325 3.643 21.163 1.00 92.88 177 LEU A O 1
ATOM 1353 N N . ILE A 1 178 ? -17.537 3.364 21.440 1.00 92.12 178 ILE A N 1
ATOM 1354 C CA . ILE A 1 178 ? -17.937 4.245 20.345 1.00 92.12 178 ILE A CA 1
ATOM 1355 C C . ILE A 1 178 ? -18.233 5.645 20.900 1.00 92.12 178 ILE A C 1
ATOM 1357 O O . ILE A 1 178 ? -19.149 5.799 21.718 1.00 92.12 178 ILE A O 1
ATOM 1361 N N . PRO A 1 179 ? -17.484 6.684 20.479 1.00 87.69 179 PRO A N 1
ATOM 1362 C CA . PRO A 1 179 ? -17.719 8.053 20.911 1.00 87.69 179 PRO A CA 1
ATOM 1363 C C . PRO A 1 179 ? -19.123 8.540 20.550 1.00 87.69 179 PRO A C 1
ATOM 1365 O O . PRO A 1 179 ? -19.676 8.217 19.495 1.00 87.69 179 PRO A O 1
ATOM 1368 N N . PHE A 1 180 ? -19.690 9.381 21.415 1.00 82.25 180 PHE A N 1
ATOM 1369 C CA . PHE A 1 180 ? -20.986 10.003 21.162 1.00 82.25 180 PHE A CA 1
ATOM 1370 C C . PHE A 1 180 ? -20.945 10.836 19.871 1.00 82.25 180 PHE A C 1
ATOM 1372 O O . PHE A 1 180 ? -20.030 11.630 19.675 1.00 82.25 180 PHE A O 1
ATOM 1379 N N . GLY A 1 181 ? -21.934 10.649 18.993 1.00 80.38 181 GLY A N 1
ATOM 1380 C CA . GLY A 1 181 ? -22.009 11.314 17.686 1.00 80.38 181 GLY A CA 1
ATOM 1381 C C . GLY A 1 181 ? -21.369 10.539 16.528 1.00 80.38 181 GLY A C 1
ATOM 1382 O O . GLY A 1 181 ? -21.650 10.858 15.376 1.00 80.38 181 GLY A O 1
ATOM 1383 N N . SER A 1 182 ? -20.590 9.485 16.801 1.00 85.62 182 SER A N 1
ATOM 1384 C CA . SER A 1 182 ? -20.056 8.613 15.746 1.00 85.62 182 SER A CA 1
ATOM 1385 C C . SER A 1 182 ? -21.163 7.744 15.149 1.00 85.62 182 SER A C 1
ATOM 1387 O O . SER A 1 182 ? -21.929 7.101 15.874 1.00 85.62 182 SER A O 1
ATOM 1389 N N . LYS A 1 183 ? -21.242 7.701 13.818 1.00 88.38 183 LYS A N 1
ATOM 1390 C CA . LYS A 1 183 ? -22.162 6.818 13.095 1.00 88.38 183 LYS A CA 1
ATOM 1391 C C . LYS A 1 183 ? -21.532 5.440 12.928 1.00 88.38 183 LYS A C 1
ATOM 1393 O O . LYS A 1 183 ? -20.364 5.331 12.559 1.00 88.38 183 LYS A O 1
ATOM 1398 N N . LEU A 1 184 ? -22.299 4.391 13.212 1.00 91.56 184 LEU A N 1
ATOM 1399 C CA . LEU A 1 184 ? -21.869 3.010 13.004 1.00 91.56 184 LEU A CA 1
ATOM 1400 C C . LEU A 1 184 ? -21.990 2.640 11.527 1.00 91.56 184 LEU A C 1
ATOM 1402 O O . LEU A 1 184 ? -23.017 2.903 10.904 1.00 91.56 184 LEU A O 1
ATOM 1406 N N . LYS A 1 185 ? -20.951 1.995 10.999 1.00 91.69 185 LYS A N 1
ATOM 1407 C CA . LYS A 1 185 ? -20.931 1.419 9.650 1.00 91.69 185 LYS A CA 1
ATOM 1408 C C . LYS A 1 185 ? -21.458 -0.023 9.635 1.00 91.69 185 LYS A C 1
ATOM 1410 O O . LYS A 1 185 ? -21.871 -0.512 8.589 1.00 91.69 185 LYS A O 1
ATOM 1415 N N . VAL A 1 186 ? -21.453 -0.677 10.796 1.00 93.44 186 VAL A N 1
ATOM 1416 C CA . VAL A 1 186 ? -21.775 -2.099 10.987 1.00 93.44 186 VAL A CA 1
ATOM 1417 C C . VAL A 1 186 ? -23.123 -2.294 11.680 1.00 93.44 186 VAL A C 1
ATOM 1419 O O . VAL A 1 186 ? -23.629 -1.394 12.357 1.00 93.44 186 VAL A O 1
ATOM 1422 N N . ARG A 1 187 ? -23.703 -3.482 11.516 1.00 93.94 187 ARG A N 1
ATOM 1423 C CA . ARG A 1 187 ? -24.969 -3.918 12.115 1.00 93.94 187 ARG A CA 1
ATOM 1424 C C . ARG A 1 187 ? -24.759 -5.112 13.044 1.00 93.94 187 ARG A C 1
ATOM 1426 O O . ARG A 1 187 ? -23.745 -5.803 12.990 1.00 93.94 187 ARG A O 1
ATOM 1433 N N . GLU A 1 188 ? -25.746 -5.346 13.907 1.00 94.31 188 GLU A N 1
ATOM 1434 C CA . GLU A 1 188 ? -25.757 -6.504 14.803 1.00 94.31 188 GLU A CA 1
ATOM 1435 C C . GLU A 1 188 ? -25.642 -7.801 13.997 1.00 94.31 188 GLU A C 1
ATOM 1437 O O . GLU A 1 188 ? -26.444 -8.061 13.099 1.00 94.31 188 GLU A O 1
ATOM 1442 N N . GLY A 1 189 ? -24.665 -8.631 14.351 1.00 93.06 189 GLY A N 1
ATOM 1443 C CA . GLY A 1 189 ? -24.439 -9.922 13.722 1.00 93.06 189 GLY A CA 1
ATOM 1444 C C . GLY A 1 189 ? -23.648 -9.901 12.415 1.00 93.06 189 GLY A C 1
ATOM 1445 O O . GLY A 1 189 ? -23.439 -10.988 11.870 1.00 93.06 189 GLY A O 1
ATOM 1446 N N . ASP A 1 190 ? -23.183 -8.737 11.948 1.00 95.44 190 ASP A N 1
ATOM 1447 C CA . ASP A 1 190 ? -22.247 -8.647 10.823 1.00 95.44 190 ASP A CA 1
ATOM 1448 C C . ASP A 1 190 ? -20.949 -9.408 11.139 1.00 95.44 190 ASP A C 1
ATOM 1450 O O . ASP A 1 190 ? -20.527 -9.500 12.295 1.00 95.44 190 ASP A O 1
ATOM 1454 N N . VAL A 1 191 ? -20.315 -9.962 10.107 1.00 94.56 191 VAL A N 1
ATOM 1455 C CA . VAL A 1 191 ? -18.999 -10.603 10.211 1.00 94.56 191 VAL A CA 1
ATOM 1456 C C . VAL A 1 191 ? -17.968 -9.645 9.637 1.00 94.56 191 VAL A C 1
ATOM 1458 O O . VAL A 1 191 ? -18.108 -9.215 8.494 1.00 94.56 191 VAL A O 1
ATOM 1461 N N . LEU A 1 192 ? -16.962 -9.310 10.439 1.00 93.88 192 LEU A N 1
ATOM 1462 C CA . LEU A 1 192 ? -15.877 -8.407 10.066 1.00 93.88 192 LEU A CA 1
ATOM 1463 C C . LEU A 1 192 ? -14.563 -9.168 9.932 1.00 93.88 192 LEU A C 1
ATOM 1465 O O . LEU A 1 192 ? -14.335 -10.148 10.647 1.00 93.88 192 LEU A O 1
ATOM 1469 N N . GLU A 1 193 ? -13.686 -8.666 9.072 1.00 93.75 193 GLU A N 1
ATOM 1470 C CA . GLU A 1 193 ? -12.278 -9.044 9.009 1.00 93.75 193 GLU A CA 1
ATOM 1471 C C . GLU A 1 193 ? -11.407 -8.060 9.805 1.00 93.75 193 GLU A C 1
ATOM 1473 O O . GLU A 1 193 ? -11.807 -6.933 10.109 1.00 93.75 193 GLU A O 1
ATOM 1478 N N . ALA A 1 194 ? -10.186 -8.473 10.155 1.00 92.56 194 ALA A N 1
ATOM 1479 C CA . ALA A 1 194 ? -9.238 -7.589 10.827 1.00 92.56 194 ALA A CA 1
ATOM 1480 C C . ALA A 1 194 ? -8.906 -6.376 9.934 1.00 92.56 194 ALA A C 1
ATOM 1482 O O . ALA A 1 194 ? -8.481 -6.520 8.790 1.00 92.56 194 ALA A O 1
ATOM 1483 N N . GLY A 1 195 ? -9.085 -5.169 10.471 1.00 91.38 195 GLY A N 1
ATOM 1484 C CA . GLY A 1 195 ? -8.899 -3.897 9.771 1.00 91.38 195 GLY A CA 1
ATOM 1485 C C . GLY A 1 195 ? -10.185 -3.283 9.202 1.00 91.38 195 GLY A C 1
ATOM 1486 O O . GLY A 1 195 ? -10.129 -2.173 8.650 1.00 91.38 195 GLY A O 1
ATOM 1487 N N . ASP A 1 196 ? -11.338 -3.944 9.338 1.00 92.81 196 ASP A N 1
ATOM 1488 C CA . ASP A 1 196 ? -12.634 -3.390 8.934 1.00 92.81 196 ASP A CA 1
ATOM 1489 C C . ASP A 1 196 ? -13.108 -2.264 9.854 1.00 92.81 196 ASP A C 1
ATOM 1491 O O . ASP A 1 196 ? -12.852 -2.255 11.057 1.00 92.81 196 ASP A O 1
ATOM 1495 N N . GLN A 1 197 ? -13.815 -1.287 9.275 1.00 93.75 197 GLN A N 1
ATOM 1496 C CA . GLN A 1 197 ? -14.315 -0.116 10.004 1.00 93.75 197 GLN A CA 1
ATOM 1497 C C . GLN A 1 197 ? -15.622 -0.423 10.724 1.00 93.75 197 GLN A C 1
ATOM 1499 O O . GLN A 1 197 ? -16.610 -0.797 10.096 1.00 93.75 197 GLN A O 1
ATOM 1504 N N . ILE A 1 198 ? -15.641 -0.143 12.022 1.00 94.06 198 ILE A N 1
ATOM 1505 C CA . ILE A 1 198 ? -16.822 -0.198 12.882 1.00 94.06 198 ILE A CA 1
ATOM 1506 C C . ILE A 1 198 ? -17.635 1.097 12.756 1.00 94.06 198 ILE A C 1
ATOM 1508 O O . ILE A 1 198 ? -18.868 1.066 12.711 1.00 94.06 198 ILE A O 1
ATOM 1512 N N . THR A 1 199 ? -16.959 2.246 12.673 1.00 93.00 199 THR A N 1
ATOM 1513 C CA . THR A 1 199 ? -17.591 3.568 12.540 1.00 93.00 199 THR A CA 1
ATOM 1514 C C . THR A 1 199 ? -17.305 4.204 11.183 1.00 93.00 199 THR A C 1
ATOM 1516 O O . THR A 1 199 ? -16.334 3.864 10.507 1.00 93.00 199 THR A O 1
ATOM 1519 N N . GLU A 1 200 ? -18.140 5.163 10.787 1.00 89.56 200 GLU A N 1
ATOM 1520 C CA . GLU A 1 200 ? -17.820 6.085 9.695 1.00 89.56 200 GLU A CA 1
ATOM 1521 C C . GLU A 1 200 ? -16.577 6.930 10.038 1.00 89.56 200 GLU A C 1
ATOM 1523 O O . GLU A 1 200 ? -16.249 7.131 11.211 1.00 89.56 200 GLU A O 1
ATOM 1528 N N . GLY A 1 201 ? -15.885 7.413 9.003 1.00 89.19 201 GLY A N 1
ATOM 1529 C CA . GLY A 1 201 ? -14.661 8.207 9.120 1.00 89.19 201 GLY A CA 1
ATOM 1530 C C . GLY A 1 201 ? -13.500 7.634 8.307 1.00 89.19 201 GLY A C 1
ATOM 1531 O O . GLY A 1 201 ? -13.661 6.703 7.514 1.00 89.19 201 GLY A O 1
ATOM 1532 N N . SER A 1 202 ? -12.314 8.180 8.540 1.00 91.94 202 SER A N 1
ATOM 1533 C CA . SER A 1 202 ? -11.071 7.818 7.858 1.00 91.94 202 SER A CA 1
ATOM 1534 C C . SER A 1 202 ? -10.236 6.867 8.711 1.00 91.94 202 SER A C 1
ATOM 1536 O O . SER A 1 202 ? -10.053 7.115 9.903 1.00 91.94 202 SER A O 1
ATOM 1538 N N . LYS A 1 203 ? -9.675 5.801 8.126 1.00 93.94 203 LYS A N 1
ATOM 1539 C CA . LYS A 1 203 ? -8.752 4.927 8.870 1.00 93.94 203 LYS A CA 1
ATOM 1540 C C . LYS A 1 203 ? -7.448 5.672 9.165 1.00 93.94 203 LYS A C 1
ATOM 1542 O O . LYS A 1 203 ? -6.951 6.432 8.329 1.00 93.94 203 LYS A O 1
ATOM 1547 N N . ASN A 1 204 ? -6.875 5.425 10.335 1.00 94.44 204 ASN A N 1
ATOM 1548 C CA . ASN A 1 204 ? -5.547 5.913 10.680 1.00 94.44 204 ASN A CA 1
ATOM 1549 C C . ASN A 1 204 ? -4.476 5.024 10.008 1.00 94.44 204 ASN A C 1
ATOM 1551 O O . ASN A 1 204 ? -4.419 3.836 10.332 1.00 94.44 204 ASN A O 1
ATOM 1555 N N . PRO A 1 205 ? -3.611 5.552 9.116 1.00 94.50 205 PRO A N 1
ATOM 1556 C CA . PRO A 1 205 ? -2.589 4.749 8.438 1.00 94.50 205 PRO A CA 1
ATOM 1557 C C . PRO A 1 205 ? -1.679 3.958 9.391 1.00 94.50 205 PRO A C 1
ATOM 1559 O O . PRO A 1 205 ? -1.286 2.838 9.076 1.00 94.50 205 PRO A O 1
ATOM 1562 N N . ALA A 1 206 ? -1.380 4.502 10.576 1.00 92.38 206 ALA A N 1
ATOM 1563 C CA . ALA A 1 206 ? -0.551 3.824 11.573 1.00 92.38 206 ALA A CA 1
ATOM 1564 C C . ALA A 1 206 ? -1.234 2.578 12.167 1.00 92.38 206 ALA A C 1
ATOM 1566 O O . ALA A 1 206 ? -0.576 1.565 12.399 1.00 92.38 206 ALA A O 1
ATOM 1567 N N . GLU A 1 207 ? -2.551 2.630 12.379 1.00 93.50 207 GLU A N 1
ATOM 1568 C CA . GLU A 1 207 ? -3.331 1.475 12.844 1.00 93.50 207 GLU A CA 1
ATOM 1569 C C . GLU A 1 207 ? -3.473 0.436 11.727 1.00 93.50 207 GLU A C 1
ATOM 1571 O O . GLU A 1 207 ? -3.316 -0.757 11.973 1.00 93.50 207 GLU A O 1
ATOM 1576 N N . VAL A 1 208 ? -3.666 0.884 10.480 1.00 95.06 208 VAL A N 1
ATOM 1577 C CA . VAL A 1 208 ? -3.680 -0.008 9.309 1.00 95.06 208 VAL A CA 1
ATOM 1578 C C . VAL A 1 208 ? -2.342 -0.738 9.160 1.00 95.06 208 VAL A C 1
ATOM 1580 O O . VAL A 1 208 ? -2.336 -1.942 8.923 1.00 95.06 208 VAL A O 1
ATOM 1583 N N . LEU A 1 209 ? -1.209 -0.054 9.352 1.00 94.62 209 LEU A N 1
ATOM 1584 C CA . LEU A 1 209 ? 0.113 -0.686 9.338 1.00 94.62 209 LEU A CA 1
ATOM 1585 C C . LEU A 1 209 ? 0.261 -1.734 10.451 1.00 94.62 209 LEU A C 1
ATOM 1587 O O . LEU A 1 209 ? 0.839 -2.792 10.213 1.00 94.62 209 LEU A O 1
ATOM 1591 N N . ALA A 1 210 ? -0.246 -1.453 11.653 1.00 92.81 210 ALA A N 1
ATOM 1592 C CA . ALA A 1 210 ? -0.154 -2.375 12.782 1.00 92.81 210 ALA A CA 1
ATOM 1593 C C . ALA A 1 210 ? -0.996 -3.648 12.582 1.00 92.81 210 ALA A C 1
ATOM 1595 O O . ALA A 1 210 ? -0.566 -4.724 12.989 1.00 92.81 210 ALA A O 1
ATOM 1596 N N . ILE A 1 211 ? -2.168 -3.530 11.948 1.00 92.88 211 ILE A N 1
ATOM 1597 C CA . ILE A 1 211 ? -3.123 -4.636 11.774 1.00 92.88 211 ILE A CA 1
ATOM 1598 C C . ILE A 1 211 ? -2.868 -5.408 10.475 1.00 92.88 211 ILE A C 1
ATOM 1600 O O . ILE A 1 211 ? -2.801 -6.633 10.478 1.00 92.88 211 ILE A O 1
ATOM 1604 N N . SER A 1 212 ? -2.728 -4.697 9.356 1.00 92.12 212 SER A N 1
ATOM 1605 C CA . SER A 1 212 ? -2.657 -5.276 8.006 1.00 92.12 212 SER A CA 1
ATOM 1606 C C . SER A 1 212 ? -1.236 -5.288 7.425 1.00 92.12 212 SER A C 1
ATOM 1608 O O . SER A 1 212 ? -1.020 -5.738 6.298 1.00 92.12 212 SER A O 1
ATOM 1610 N N . GLY A 1 213 ? -0.250 -4.785 8.170 1.00 94.06 213 GLY A N 1
ATOM 1611 C CA . GLY A 1 213 ? 1.147 -4.758 7.756 1.00 94.06 213 GLY A CA 1
ATOM 1612 C C . GLY A 1 213 ? 1.460 -3.749 6.639 1.00 94.06 213 GLY A C 1
ATOM 1613 O O . GLY A 1 213 ? 0.608 -2.961 6.216 1.00 94.06 213 GLY A O 1
ATOM 1614 N N . PRO A 1 214 ? 2.710 -3.761 6.132 1.00 94.00 214 PRO A N 1
ATOM 1615 C CA . PRO A 1 214 ? 3.185 -2.808 5.126 1.00 94.00 214 PRO A CA 1
ATOM 1616 C C . PRO A 1 214 ? 2.397 -2.857 3.816 1.00 94.00 214 PRO A C 1
ATOM 1618 O O . PRO A 1 214 ? 2.148 -1.822 3.207 1.00 94.00 214 PRO A O 1
ATOM 1621 N N . GLN A 1 215 ? 1.993 -4.054 3.386 1.00 93.56 215 GLN A N 1
ATOM 1622 C CA . GLN A 1 215 ? 1.201 -4.215 2.171 1.00 93.56 215 GLN A CA 1
ATOM 1623 C C . GLN A 1 215 ? -0.212 -3.650 2.348 1.00 93.56 215 GLN A C 1
ATOM 1625 O O . GLN A 1 215 ? -0.684 -2.923 1.479 1.00 93.56 215 GLN A O 1
ATOM 1630 N N . GLY A 1 216 ? -0.865 -3.916 3.484 1.00 93.62 216 GLY A N 1
ATOM 1631 C CA . GLY A 1 216 ? -2.209 -3.402 3.738 1.00 93.62 216 GLY A CA 1
ATOM 1632 C C . GLY A 1 216 ? -2.258 -1.875 3.778 1.00 93.62 216 GLY A C 1
ATOM 1633 O O . GLY A 1 216 ? -3.157 -1.271 3.195 1.00 93.62 216 GLY A O 1
ATOM 1634 N N . VAL A 1 217 ? -1.263 -1.224 4.396 1.00 94.94 217 VAL A N 1
ATOM 1635 C CA . VAL A 1 217 ? -1.203 0.247 4.396 1.00 94.94 217 VAL A CA 1
ATOM 1636 C C . VAL A 1 217 ? -0.840 0.822 3.023 1.00 94.94 217 VAL A C 1
ATOM 1638 O O . VAL A 1 217 ? -1.370 1.865 2.650 1.00 94.94 217 VAL A O 1
ATOM 1641 N N . PHE A 1 218 ? -0.010 0.131 2.237 1.00 95.75 218 PHE A N 1
ATOM 1642 C CA . PHE A 1 218 ? 0.279 0.505 0.851 1.00 95.75 218 PHE A CA 1
ATOM 1643 C C . PHE A 1 218 ? -0.989 0.490 -0.015 1.00 95.75 218 PHE A C 1
ATOM 1645 O O . PHE A 1 218 ? -1.313 1.486 -0.660 1.00 95.75 218 PHE A O 1
ATOM 1652 N N . GLU A 1 219 ? -1.747 -0.609 0.029 1.00 94.38 219 GLU A N 1
ATOM 1653 C CA . GLU A 1 219 ? -3.020 -0.753 -0.686 1.00 94.38 219 GLU A CA 1
ATOM 1654 C C . GLU A 1 219 ? -4.057 0.277 -0.213 1.00 94.38 219 GLU A C 1
ATOM 1656 O O . GLU A 1 219 ? -4.766 0.863 -1.034 1.00 94.38 219 GLU A O 1
ATOM 1661 N N . TYR A 1 220 ? -4.102 0.556 1.095 1.00 94.94 220 TYR A N 1
ATOM 1662 C CA . TYR A 1 220 ? -4.967 1.582 1.674 1.00 94.94 220 TYR A CA 1
ATOM 1663 C C . TYR A 1 220 ? -4.645 2.988 1.153 1.00 94.94 220 TYR A C 1
ATOM 1665 O O . TYR A 1 220 ? -5.558 3.688 0.718 1.00 94.94 220 TYR A O 1
ATOM 1673 N N . ILE A 1 221 ? -3.371 3.400 1.156 1.00 96.12 221 ILE A N 1
ATOM 1674 C CA . ILE A 1 221 ? -2.958 4.725 0.664 1.00 96.12 221 ILE A CA 1
ATOM 1675 C C . ILE A 1 221 ? -3.336 4.884 -0.809 1.00 96.12 221 ILE A C 1
ATOM 1677 O O . ILE A 1 221 ? -3.912 5.904 -1.181 1.00 96.12 221 ILE A O 1
ATOM 1681 N N . ILE A 1 222 ? -3.080 3.869 -1.638 1.00 95.50 222 ILE A N 1
ATOM 1682 C CA . ILE A 1 222 ? -3.438 3.910 -3.062 1.00 95.50 222 ILE A CA 1
ATOM 1683 C C . ILE A 1 222 ? -4.941 4.071 -3.238 1.00 95.50 222 ILE A C 1
ATOM 1685 O O . ILE A 1 222 ? -5.375 4.965 -3.959 1.00 95.50 222 ILE A O 1
ATOM 1689 N N . ALA A 1 223 ? -5.735 3.240 -2.559 1.00 94.69 223 ALA A N 1
ATOM 1690 C CA . ALA A 1 223 ? -7.185 3.281 -2.677 1.00 94.69 223 ALA A CA 1
ATOM 1691 C C . ALA A 1 223 ? -7.763 4.632 -2.234 1.00 94.69 223 ALA A C 1
ATOM 1693 O O . ALA A 1 223 ? -8.619 5.185 -2.922 1.00 94.69 223 ALA A O 1
ATOM 1694 N N . GLU A 1 224 ? -7.293 5.184 -1.116 1.00 94.25 224 GLU A N 1
ATOM 1695 C CA . GLU A 1 224 ? -7.802 6.451 -0.592 1.00 94.25 224 GLU A CA 1
ATOM 1696 C C . GLU A 1 224 ? -7.381 7.652 -1.437 1.00 94.25 224 GLU A C 1
ATOM 1698 O O . GLU A 1 224 ? -8.210 8.516 -1.720 1.00 94.25 224 GLU A O 1
ATOM 1703 N N . VAL A 1 225 ? -6.127 7.703 -1.892 1.00 94.81 225 VAL A N 1
ATOM 1704 C CA . VAL A 1 225 ? -5.676 8.773 -2.788 1.00 94.81 225 VAL A CA 1
ATOM 1705 C C . VAL A 1 225 ? -6.438 8.690 -4.113 1.00 94.81 225 VAL A C 1
ATOM 1707 O O . VAL A 1 225 ? -6.994 9.697 -4.554 1.00 94.81 225 VAL A O 1
ATOM 1710 N N . GLN A 1 226 ? -6.565 7.495 -4.702 1.00 94.19 226 GLN A N 1
ATOM 1711 C CA . GLN A 1 226 ? -7.297 7.294 -5.955 1.00 94.19 226 GLN A CA 1
ATOM 1712 C C . GLN A 1 226 ? -8.763 7.727 -5.839 1.00 94.19 226 GLN A C 1
ATOM 1714 O O . GLN A 1 226 ? -9.273 8.419 -6.722 1.00 94.19 226 GLN A O 1
ATOM 1719 N N . LYS A 1 227 ? -9.431 7.399 -4.724 1.00 91.88 227 LYS A N 1
ATOM 1720 C CA . LYS A 1 227 ? -10.791 7.872 -4.429 1.00 91.88 227 LYS A CA 1
ATOM 1721 C C . LYS A 1 227 ? -10.893 9.390 -4.447 1.00 91.88 227 LYS A C 1
ATOM 1723 O O . LYS A 1 227 ? -11.824 9.919 -5.047 1.00 91.88 227 LYS A O 1
ATOM 1728 N N . VAL A 1 228 ? -9.955 10.099 -3.818 1.00 91.00 228 VAL A N 1
ATOM 1729 C CA . VAL A 1 228 ? -10.000 11.568 -3.768 1.00 91.00 228 VAL A CA 1
ATOM 1730 C C . VAL A 1 228 ? -9.866 12.175 -5.164 1.00 91.00 228 VAL A C 1
ATOM 1732 O O . VAL A 1 228 ? -10.668 13.041 -5.515 1.00 91.00 228 VAL A O 1
ATOM 1735 N N . TYR A 1 229 ? -8.913 11.710 -5.977 1.00 92.31 229 TYR A N 1
ATOM 1736 C CA . TYR A 1 229 ? -8.732 12.217 -7.342 1.00 92.31 229 TYR A CA 1
ATOM 1737 C C . TYR A 1 229 ? -9.941 11.899 -8.239 1.00 92.31 229 TYR A C 1
ATOM 1739 O O . TYR A 1 229 ? -10.506 12.813 -8.847 1.00 92.31 229 TYR A O 1
ATOM 1747 N N . ARG A 1 230 ? -10.421 10.647 -8.244 1.00 90.31 230 ARG A N 1
ATOM 1748 C CA . ARG A 1 230 ? -11.569 10.218 -9.065 1.00 90.31 230 ARG A CA 1
ATOM 1749 C C . ARG A 1 230 ? -12.873 10.906 -8.670 1.00 90.31 230 ARG A C 1
ATOM 1751 O O . ARG A 1 230 ? -13.613 11.351 -9.544 1.00 90.31 230 ARG A O 1
ATOM 1758 N N . ASN A 1 231 ? -13.136 11.084 -7.373 1.00 87.06 231 ASN A N 1
ATOM 1759 C CA . ASN A 1 231 ? -14.313 11.824 -6.897 1.00 87.06 231 ASN A CA 1
ATOM 1760 C C . ASN A 1 231 ? -14.286 13.299 -7.319 1.00 87.06 231 ASN A C 1
ATOM 1762 O O . ASN A 1 231 ? -15.328 13.945 -7.407 1.00 87.06 231 ASN A O 1
ATOM 1766 N N . GLN A 1 232 ? -13.099 13.836 -7.596 1.00 84.44 232 GLN A N 1
ATOM 1767 C CA . GLN A 1 232 ? -12.909 15.178 -8.129 1.00 84.44 232 GLN A CA 1
ATOM 1768 C C . GLN A 1 232 ? -12.770 15.177 -9.655 1.00 84.44 232 GLN A C 1
ATOM 1770 O O . GLN A 1 232 ? -12.403 16.203 -10.219 1.00 84.44 232 GLN A O 1
ATOM 1775 N N . GLY A 1 233 ? -13.087 14.073 -10.337 1.00 87.69 233 GLY A N 1
ATOM 1776 C CA . GLY A 1 233 ? -13.062 13.962 -11.795 1.00 87.69 233 GLY A CA 1
ATOM 1777 C C . GLY A 1 233 ? -11.671 14.127 -12.405 1.00 87.69 233 GLY A C 1
ATOM 1778 O O . GLY A 1 233 ? -11.566 14.596 -13.536 1.00 87.69 233 GLY A O 1
ATOM 1779 N N . VAL A 1 234 ? -10.619 13.820 -11.643 1.00 90.62 234 VAL A N 1
ATOM 1780 C CA . VAL A 1 234 ? -9.241 13.778 -12.132 1.00 90.62 234 VAL A CA 1
ATOM 1781 C C . VAL A 1 234 ? -8.816 12.320 -12.216 1.00 90.62 234 VAL A C 1
ATOM 1783 O O . VAL A 1 234 ? -8.778 11.616 -11.207 1.00 90.62 234 VAL A O 1
ATOM 1786 N N . ASP A 1 235 ? -8.459 11.888 -13.419 1.00 90.81 235 ASP A N 1
ATOM 1787 C CA . ASP A 1 235 ? -7.945 10.547 -13.652 1.00 90.81 235 ASP A CA 1
ATOM 1788 C C . ASP A 1 235 ? -6.426 10.546 -13.484 1.00 90.81 235 ASP A C 1
ATOM 1790 O O . ASP A 1 235 ? -5.698 11.233 -14.202 1.00 90.81 235 ASP A O 1
ATOM 1794 N N . ILE A 1 236 ? -5.947 9.771 -12.515 1.00 92.56 236 ILE A N 1
ATOM 1795 C CA . ILE A 1 236 ? -4.526 9.531 -12.283 1.00 92.56 236 ILE A CA 1
ATOM 1796 C C . ILE A 1 236 ? -4.274 8.029 -12.268 1.00 92.56 236 ILE A C 1
ATOM 1798 O O . ILE A 1 236 ? -5.086 7.256 -11.763 1.00 92.56 236 ILE A O 1
ATOM 1802 N N . ASN A 1 237 ? -3.152 7.605 -12.842 1.00 94.00 237 ASN A N 1
ATOM 1803 C CA . ASN A 1 237 ? -2.774 6.202 -12.830 1.00 94.00 237 ASN A CA 1
ATOM 1804 C C . ASN A 1 237 ? -2.193 5.807 -11.462 1.00 94.00 237 ASN A C 1
ATOM 1806 O O . ASN A 1 237 ? -1.316 6.495 -10.927 1.00 94.00 237 ASN A O 1
ATOM 1810 N N . ASP A 1 238 ? -2.632 4.667 -10.928 1.00 93.69 238 ASP A N 1
ATOM 1811 C CA . ASP A 1 238 ? -2.233 4.190 -9.603 1.00 93.69 238 ASP A CA 1
ATOM 1812 C C . ASP A 1 238 ? -0.720 3.931 -9.473 1.00 93.69 238 ASP A C 1
ATOM 1814 O O . ASP A 1 238 ? -0.174 4.105 -8.383 1.00 93.69 238 ASP A O 1
ATOM 1818 N N . LYS A 1 239 ? 0.009 3.662 -10.570 1.00 94.44 239 LYS A N 1
ATOM 1819 C CA . LYS A 1 239 ? 1.484 3.544 -10.569 1.00 94.44 239 LYS A CA 1
ATOM 1820 C C . LYS A 1 239 ? 2.192 4.773 -9.994 1.00 94.44 239 LYS A C 1
ATOM 1822 O O . LYS A 1 239 ? 3.244 4.635 -9.367 1.00 94.44 239 LYS A O 1
ATOM 1827 N N . HIS A 1 240 ? 1.653 5.974 -10.209 1.00 95.44 240 HIS A N 1
ATOM 1828 C CA . HIS A 1 240 ? 2.239 7.193 -9.648 1.00 95.44 240 HIS A CA 1
ATOM 1829 C C . HIS A 1 240 ? 2.106 7.218 -8.127 1.00 95.44 240 HIS A C 1
ATOM 1831 O O . HIS A 1 240 ? 3.072 7.520 -7.429 1.00 95.44 240 HIS A O 1
ATOM 1837 N N . ILE A 1 241 ? 0.938 6.832 -7.615 1.00 96.00 241 ILE A N 1
ATOM 1838 C CA . ILE A 1 241 ? 0.669 6.765 -6.178 1.00 96.00 241 ILE A CA 1
ATOM 1839 C C . ILE A 1 241 ? 1.509 5.654 -5.540 1.00 96.00 241 ILE A C 1
ATOM 1841 O O . ILE A 1 241 ? 2.112 5.865 -4.490 1.00 96.00 241 ILE A O 1
ATOM 1845 N N . GLU A 1 242 ? 1.633 4.503 -6.208 1.00 95.94 242 GLU A N 1
ATOM 1846 C CA . GLU A 1 242 ? 2.484 3.394 -5.771 1.00 95.94 242 GLU A CA 1
ATOM 1847 C C . GLU A 1 242 ? 3.951 3.813 -5.585 1.00 95.94 242 GLU A C 1
ATOM 1849 O O . GLU A 1 242 ? 4.596 3.407 -4.618 1.00 95.94 242 GLU A O 1
ATOM 1854 N N . LEU A 1 243 ? 4.497 4.633 -6.491 1.00 95.50 243 LEU A N 1
ATOM 1855 C CA . LEU A 1 243 ? 5.877 5.115 -6.387 1.00 95.50 243 LEU A CA 1
ATOM 1856 C C . LEU A 1 243 ? 6.104 5.950 -5.124 1.00 95.50 243 LEU A C 1
ATOM 1858 O O . LEU A 1 243 ? 7.128 5.770 -4.461 1.00 95.50 243 LEU A O 1
ATOM 1862 N N . ILE A 1 244 ? 5.157 6.827 -4.783 1.00 95.56 244 ILE A N 1
ATOM 1863 C CA . ILE A 1 244 ? 5.232 7.660 -3.578 1.00 95.56 244 ILE A CA 1
ATOM 1864 C C . ILE A 1 244 ? 5.008 6.809 -2.325 1.00 95.56 244 ILE A C 1
ATOM 1866 O O . ILE A 1 244 ? 5.835 6.828 -1.415 1.00 95.56 244 ILE A O 1
ATOM 1870 N N . ALA A 1 245 ? 3.966 5.973 -2.313 1.00 95.50 245 ALA A N 1
ATOM 1871 C CA . ALA A 1 245 ? 3.659 5.086 -1.192 1.00 95.50 245 ALA A CA 1
ATOM 1872 C C . ALA A 1 245 ? 4.806 4.100 -0.890 1.00 95.50 245 ALA A C 1
ATOM 1874 O O . ALA A 1 245 ? 5.058 3.765 0.268 1.00 95.50 245 ALA A O 1
ATOM 1875 N N . ARG A 1 246 ? 5.572 3.678 -1.909 1.00 94.25 246 ARG A N 1
ATOM 1876 C CA . ARG A 1 246 ? 6.798 2.888 -1.714 1.00 94.25 246 ARG A CA 1
ATOM 1877 C C . ARG A 1 246 ? 7.857 3.655 -0.916 1.00 94.25 246 ARG A C 1
ATOM 1879 O O . ARG A 1 246 ? 8.510 3.047 -0.070 1.00 94.25 246 ARG A O 1
ATOM 1886 N N . GLN A 1 247 ? 8.049 4.954 -1.169 1.00 93.94 247 GLN A N 1
ATOM 1887 C CA . GLN A 1 247 ? 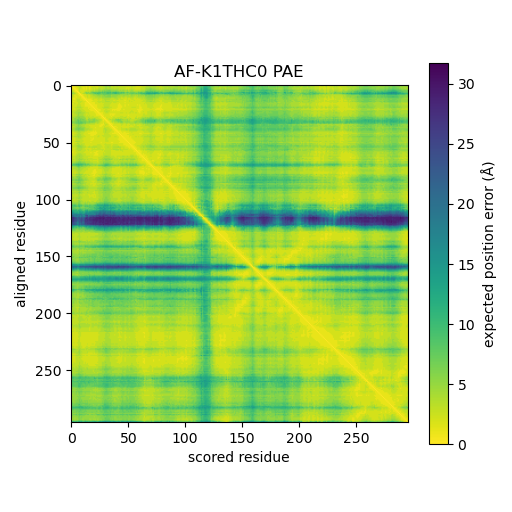9.033 5.761 -0.431 1.00 93.94 247 GLN A CA 1
ATOM 1888 C C . GLN A 1 247 ? 8.640 5.933 1.038 1.00 93.94 247 GLN A C 1
ATOM 1890 O O . GLN A 1 247 ? 9.497 5.809 1.912 1.00 93.94 247 GLN A O 1
ATOM 1895 N N . MET A 1 248 ? 7.345 6.098 1.312 1.00 94.75 248 MET A N 1
ATOM 1896 C CA . MET A 1 248 ? 6.807 6.212 2.674 1.00 94.75 248 MET A CA 1
ATOM 1897 C C . MET A 1 248 ? 7.071 4.966 3.539 1.00 94.75 248 MET A C 1
ATOM 1899 O O . MET A 1 248 ? 7.149 5.060 4.762 1.00 94.75 248 MET A O 1
ATOM 1903 N N . LEU A 1 249 ? 7.225 3.791 2.915 1.00 93.62 249 LEU A N 1
ATOM 1904 C CA . LEU A 1 249 ? 7.396 2.486 3.574 1.00 93.62 249 LEU A CA 1
ATOM 1905 C C . LEU A 1 249 ? 8.813 1.908 3.448 1.00 93.62 249 LEU A C 1
ATOM 1907 O O . LEU A 1 249 ? 9.027 0.718 3.712 1.00 93.62 249 LEU A O 1
ATOM 1911 N N . LYS A 1 250 ? 9.786 2.721 3.022 1.00 92.88 250 LYS A N 1
ATOM 1912 C CA . 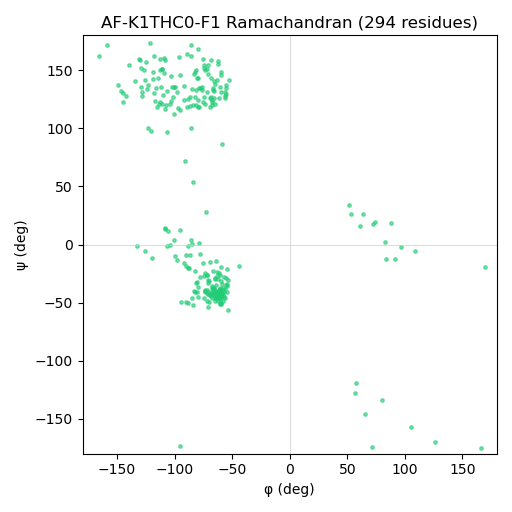LYS A 1 250 ? 11.155 2.267 2.739 1.00 92.88 250 LYS A CA 1
ATOM 1913 C C . LYS A 1 250 ? 11.988 2.011 4.001 1.00 92.88 250 LYS A C 1
ATOM 1915 O O . LYS A 1 250 ? 13.038 1.382 3.916 1.00 92.88 250 LYS A O 1
ATOM 1920 N N . LYS A 1 251 ? 11.563 2.504 5.167 1.00 94.44 251 LYS A N 1
ATOM 1921 C CA . LYS A 1 251 ? 12.348 2.433 6.408 1.00 94.44 251 LYS A CA 1
ATOM 1922 C C . LYS A 1 251 ? 11.853 1.352 7.367 1.00 94.44 251 LYS A C 1
ATOM 1924 O O . LYS A 1 251 ? 10.655 1.101 7.506 1.00 94.44 251 LYS A O 1
ATOM 1929 N N . VAL A 1 252 ? 12.806 0.748 8.067 1.00 95.88 252 VAL A N 1
ATOM 1930 C CA . VAL A 1 252 ? 12.603 -0.194 9.169 1.00 95.88 252 VAL A CA 1
ATOM 1931 C C . VAL A 1 252 ? 13.209 0.422 10.422 1.00 95.88 252 VAL A C 1
ATOM 1933 O O . VAL A 1 252 ? 14.346 0.889 10.403 1.00 95.88 252 VAL A O 1
ATOM 1936 N N . ARG A 1 253 ? 12.443 0.444 11.513 1.00 96.62 253 ARG A N 1
ATOM 1937 C CA . ARG A 1 253 ? 12.965 0.760 12.841 1.00 96.62 253 ARG A CA 1
ATOM 1938 C C . ARG A 1 253 ? 13.483 -0.521 13.472 1.00 96.62 253 ARG A C 1
ATOM 1940 O O . ARG A 1 253 ? 12.703 -1.450 13.676 1.00 96.62 253 ARG A O 1
ATOM 1947 N N . VAL A 1 254 ? 14.772 -0.548 13.782 1.00 97.31 254 VAL A N 1
ATOM 1948 C CA . VAL A 1 254 ? 15.409 -1.676 14.470 1.00 97.31 254 VAL A CA 1
ATOM 1949 C C . VAL A 1 254 ? 14.892 -1.722 15.911 1.00 97.31 254 VAL A C 1
ATOM 1951 O O . VAL A 1 254 ? 14.946 -0.713 16.612 1.00 97.31 254 VAL A O 1
ATOM 1954 N N . GLU A 1 255 ? 14.361 -2.861 16.347 1.00 95.94 255 GLU A N 1
ATOM 1955 C CA . GLU A 1 255 ? 13.907 -3.086 17.727 1.00 95.94 255 GLU A CA 1
ATOM 1956 C C . GLU A 1 255 ? 15.018 -3.738 18.560 1.00 95.94 255 GLU A C 1
ATOM 1958 O O . GLU A 1 255 ? 15.372 -3.217 19.614 1.00 95.94 255 GLU A O 1
ATOM 1963 N N . ASP A 1 256 ? 15.617 -4.811 18.043 1.00 95.38 256 ASP A N 1
ATOM 1964 C CA . ASP A 1 256 ? 16.798 -5.477 18.603 1.00 95.38 256 ASP A CA 1
ATOM 1965 C C . ASP A 1 256 ? 17.838 -5.606 17.492 1.00 95.38 256 ASP A C 1
ATOM 1967 O O . ASP A 1 256 ? 17.525 -6.093 16.407 1.00 95.38 256 ASP A O 1
ATOM 1971 N N . ASN A 1 257 ? 19.065 -5.159 17.736 1.00 93.88 257 ASN A N 1
ATOM 1972 C CA . ASN A 1 257 ? 20.139 -5.265 16.758 1.00 93.88 257 ASN A CA 1
ATOM 1973 C C . ASN A 1 257 ? 20.751 -6.672 16.669 1.00 93.88 257 ASN A C 1
ATOM 1975 O O . ASN A 1 257 ? 21.538 -6.920 15.754 1.00 93.88 257 ASN A O 1
ATOM 1979 N N . GLY A 1 258 ? 20.393 -7.593 17.568 1.00 93.94 258 GLY A N 1
ATOM 1980 C CA . GLY A 1 258 ? 20.952 -8.939 17.577 1.00 93.94 258 GLY A CA 1
ATOM 1981 C C . GLY A 1 258 ? 22.475 -8.882 17.682 1.00 93.94 258 GLY A C 1
ATOM 1982 O O . GLY A 1 258 ? 23.015 -8.205 18.557 1.00 93.94 258 GLY A O 1
ATOM 1983 N N . ASP A 1 259 ? 23.151 -9.567 16.765 1.00 93.94 259 ASP A N 1
ATOM 1984 C CA . ASP A 1 259 ? 24.610 -9.546 16.632 1.00 93.94 259 ASP A CA 1
ATOM 1985 C C . ASP A 1 259 ? 25.062 -8.775 15.367 1.00 93.94 259 ASP A C 1
ATOM 1987 O O . ASP A 1 259 ? 26.212 -8.876 14.943 1.00 93.94 259 ASP A O 1
ATOM 1991 N N . THR A 1 260 ? 24.155 -8.004 14.752 1.00 93.94 260 THR A N 1
ATOM 1992 C CA . THR A 1 260 ? 24.452 -7.133 13.599 1.00 93.94 260 THR A CA 1
ATOM 1993 C C . THR A 1 260 ? 25.117 -5.820 14.034 1.00 93.94 260 THR A C 1
ATOM 1995 O O . THR A 1 260 ? 25.105 -5.450 15.209 1.00 93.94 260 THR A O 1
ATOM 1998 N N . ASP A 1 261 ? 25.650 -5.068 13.069 1.00 91.88 261 ASP A N 1
ATOM 1999 C CA . ASP A 1 261 ? 26.237 -3.734 13.274 1.00 91.88 261 ASP A CA 1
ATOM 2000 C C . ASP A 1 261 ? 25.193 -2.600 13.390 1.00 91.88 261 ASP A C 1
ATOM 2002 O O . ASP A 1 261 ? 25.553 -1.427 13.515 1.00 91.88 261 ASP A O 1
ATOM 2006 N N . MET A 1 262 ? 23.898 -2.922 13.319 1.00 94.56 262 MET A N 1
ATOM 2007 C CA . MET A 1 262 ? 22.818 -1.943 13.415 1.00 94.56 262 MET A CA 1
ATOM 2008 C C . MET A 1 262 ? 22.614 -1.476 14.860 1.00 94.56 262 MET A C 1
ATOM 2010 O O . MET A 1 262 ? 22.981 -2.148 15.818 1.00 94.56 262 MET A O 1
ATOM 2014 N N . PHE A 1 263 ? 21.972 -0.320 15.036 1.00 94.31 263 PHE A N 1
ATOM 2015 C CA . PHE A 1 263 ? 21.646 0.200 16.365 1.00 94.31 263 PHE A CA 1
ATOM 2016 C C . PHE A 1 263 ? 20.155 0.066 16.655 1.00 94.31 263 PHE A C 1
ATOM 2018 O O . PHE A 1 263 ? 19.327 0.490 15.845 1.00 94.31 263 PHE A O 1
ATOM 2025 N N . ALA A 1 264 ? 19.805 -0.454 17.831 1.00 94.94 264 ALA A N 1
ATOM 2026 C CA . ALA A 1 264 ? 18.426 -0.455 18.308 1.00 94.94 264 ALA A CA 1
ATOM 2027 C C . ALA A 1 264 ? 17.854 0.978 18.324 1.00 94.94 264 ALA A C 1
ATOM 2029 O O . ALA A 1 264 ? 18.512 1.933 18.739 1.00 94.94 264 ALA A O 1
ATOM 2030 N N . GLY A 1 265 ? 16.631 1.140 17.822 1.00 93.25 265 GLY A N 1
ATOM 2031 C CA . GLY A 1 265 ? 15.946 2.424 17.662 1.00 93.25 265 GLY A CA 1
ATOM 2032 C C . GLY A 1 265 ? 16.303 3.205 16.391 1.00 93.25 265 GLY A C 1
ATOM 2033 O O . GLY A 1 265 ? 15.586 4.151 16.053 1.00 93.25 265 GLY A O 1
ATOM 2034 N N . SER A 1 266 ? 17.356 2.822 15.660 1.00 95.25 266 SER A N 1
ATOM 2035 C CA . SER A 1 266 ? 17.730 3.480 14.401 1.00 95.25 266 SER A CA 1
ATOM 2036 C C . SER A 1 266 ? 16.745 3.170 13.266 1.00 95.25 266 SER A C 1
ATOM 2038 O O . SER A 1 266 ? 16.047 2.152 13.278 1.00 95.25 266 SER A O 1
ATOM 2040 N N . LEU A 1 267 ? 16.667 4.081 12.289 1.00 95.94 267 LEU A N 1
ATOM 2041 C CA . LEU A 1 267 ? 15.907 3.896 11.053 1.00 95.94 267 LEU A CA 1
ATOM 2042 C C . LEU A 1 267 ? 16.854 3.497 9.924 1.00 95.94 267 LEU A C 1
ATOM 2044 O O . LEU A 1 267 ? 17.650 4.314 9.461 1.00 95.94 267 LEU A O 1
ATOM 2048 N N . VAL A 1 268 ? 16.715 2.265 9.453 1.00 94.94 268 VAL A N 1
ATOM 2049 C CA . VAL A 1 268 ? 17.538 1.685 8.387 1.00 94.94 268 VAL A CA 1
ATOM 2050 C C . VAL A 1 268 ? 16.680 1.497 7.136 1.00 94.94 268 VAL A C 1
ATOM 2052 O O . VAL A 1 268 ? 15.453 1.390 7.214 1.00 94.94 268 VAL A O 1
ATOM 2055 N N . ASP A 1 269 ? 17.295 1.550 5.955 1.00 93.75 269 ASP A N 1
ATOM 2056 C CA . ASP A 1 269 ? 16.603 1.186 4.718 1.00 93.75 269 ASP A CA 1
ATOM 2057 C C . ASP A 1 269 ? 16.188 -0.292 4.749 1.00 93.75 269 ASP A C 1
ATOM 2059 O O . ASP A 1 269 ? 16.928 -1.132 5.251 1.00 93.75 269 ASP A O 1
ATOM 2063 N N . MET A 1 270 ? 15.006 -0.627 4.230 1.00 91.25 270 MET A N 1
ATOM 2064 C CA . MET A 1 270 ? 14.501 -2.001 4.267 1.00 91.25 270 MET A CA 1
ATOM 2065 C C . MET A 1 270 ? 15.425 -3.002 3.563 1.00 91.25 270 MET A C 1
ATOM 2067 O O . MET A 1 270 ? 15.504 -4.142 4.007 1.00 91.25 270 MET A O 1
ATOM 2071 N N . TYR A 1 271 ? 16.106 -2.596 2.485 1.00 91.00 271 TYR A N 1
ATOM 2072 C CA . TYR A 1 271 ? 16.995 -3.492 1.742 1.00 91.00 271 TYR A CA 1
ATOM 2073 C C . TYR A 1 271 ? 18.288 -3.719 2.522 1.00 91.00 271 TYR A C 1
ATOM 2075 O O . TYR A 1 271 ? 18.664 -4.860 2.748 1.00 91.00 271 TYR A O 1
ATOM 2083 N N . GLU A 1 272 ? 18.880 -2.644 3.050 1.00 91.56 272 GLU A N 1
ATOM 2084 C CA . GLU A 1 272 ? 20.058 -2.726 3.921 1.00 91.56 272 GLU A CA 1
ATOM 2085 C C . GLU A 1 272 ? 19.779 -3.581 5.168 1.00 91.56 272 GLU A C 1
ATOM 2087 O O . GLU A 1 272 ? 20.589 -4.429 5.528 1.00 91.56 272 GLU A O 1
ATOM 2092 N N . PHE A 1 273 ? 18.612 -3.405 5.799 1.00 94.44 273 PHE A N 1
ATOM 2093 C CA . PHE A 1 273 ? 18.196 -4.212 6.948 1.00 94.44 273 PHE A CA 1
ATOM 2094 C C . PHE A 1 273 ? 18.104 -5.705 6.596 1.00 94.44 273 PHE A C 1
ATOM 2096 O O . PHE A 1 273 ? 18.597 -6.552 7.339 1.00 94.44 273 PHE A O 1
ATOM 2103 N N . GLU A 1 274 ? 17.485 -6.040 5.459 1.00 92.75 274 GLU A N 1
ATOM 2104 C CA . GLU A 1 274 ? 17.382 -7.425 4.994 1.00 92.75 274 GLU A CA 1
ATOM 2105 C C . GLU A 1 274 ? 18.748 -8.023 4.638 1.00 92.75 274 GLU A C 1
ATOM 2107 O O . GLU A 1 274 ? 19.005 -9.178 4.969 1.00 92.75 274 GLU A O 1
ATOM 2112 N N . ASP A 1 275 ? 19.621 -7.268 3.975 1.00 92.75 275 ASP A N 1
ATOM 2113 C CA . ASP A 1 275 ? 20.924 -7.766 3.533 1.00 92.75 275 ASP A CA 1
ATOM 2114 C C . ASP A 1 275 ? 21.872 -7.988 4.715 1.00 92.75 275 ASP A C 1
ATOM 2116 O O . ASP A 1 275 ? 22.454 -9.067 4.827 1.00 92.75 275 ASP A O 1
ATOM 2120 N N . LYS A 1 276 ? 21.908 -7.064 5.684 1.00 94.31 276 LYS A N 1
ATOM 2121 C CA . LYS A 1 276 ? 22.650 -7.251 6.942 1.00 94.31 276 LYS A CA 1
ATOM 2122 C C . LYS A 1 276 ? 22.161 -8.455 7.743 1.00 94.31 276 LYS A C 1
ATOM 2124 O O . LYS A 1 276 ? 22.964 -9.183 8.325 1.00 94.31 276 LYS A O 1
ATOM 2129 N N . ASN A 1 277 ? 20.852 -8.700 7.756 1.00 95.38 277 ASN A N 1
ATOM 2130 C CA . ASN A 1 277 ? 20.304 -9.888 8.404 1.00 95.38 277 ASN A CA 1
ATOM 2131 C C . ASN A 1 277 ? 20.704 -11.179 7.684 1.00 95.38 277 ASN A C 1
ATOM 2133 O O . ASN A 1 277 ? 21.110 -12.126 8.353 1.00 95.38 277 ASN A O 1
ATOM 2137 N N . LYS A 1 278 ? 20.668 -11.214 6.345 1.00 95.12 278 LYS A N 1
ATOM 2138 C CA . LYS A 1 278 ? 21.151 -12.375 5.575 1.00 95.12 278 LYS A CA 1
ATOM 2139 C C . LYS A 1 278 ? 22.635 -12.643 5.826 1.00 95.12 278 LYS A C 1
ATOM 2141 O O . LYS A 1 278 ? 23.033 -13.800 5.931 1.00 95.12 278 LYS A O 1
ATOM 2146 N N . GLU A 1 279 ? 23.453 -11.596 5.925 1.00 94.94 279 GLU A N 1
ATOM 2147 C CA . GLU A 1 279 ? 24.879 -11.720 6.245 1.00 94.94 279 GLU A CA 1
ATOM 2148 C C . GLU A 1 279 ? 25.106 -12.307 7.644 1.00 94.94 279 GLU A C 1
ATOM 2150 O O . GLU A 1 279 ? 25.918 -13.221 7.797 1.00 94.94 279 GLU A O 1
ATOM 2155 N N . ALA A 1 280 ? 24.368 -11.835 8.654 1.00 94.56 280 ALA A N 1
ATOM 2156 C CA . ALA A 1 280 ? 24.445 -12.366 10.014 1.00 94.56 280 ALA A CA 1
ATOM 2157 C C . ALA A 1 280 ? 23.990 -13.833 10.089 1.00 94.56 280 ALA A C 1
ATOM 2159 O O . ALA A 1 280 ? 24.681 -14.666 10.678 1.00 94.56 280 ALA A O 1
ATOM 2160 N N . GLU A 1 281 ? 22.880 -14.177 9.431 1.00 95.12 281 GLU A N 1
ATOM 2161 C CA . GLU A 1 281 ? 22.379 -15.554 9.352 1.00 95.12 281 GLU A CA 1
ATOM 2162 C C . GLU A 1 281 ? 23.382 -16.490 8.666 1.00 95.12 281 GLU A C 1
ATOM 2164 O O . GLU A 1 281 ? 23.629 -17.596 9.152 1.00 95.12 281 GLU A O 1
ATOM 2169 N N . ALA A 1 282 ? 24.022 -16.041 7.580 1.00 95.75 282 ALA A N 1
ATOM 2170 C CA . ALA A 1 282 ? 25.053 -16.810 6.883 1.00 95.75 282 ALA A CA 1
ATOM 2171 C C . ALA A 1 282 ? 26.291 -17.083 7.758 1.00 95.75 282 ALA A C 1
ATOM 2173 O O . ALA A 1 282 ? 26.979 -18.085 7.562 1.00 95.75 282 ALA A O 1
ATOM 2174 N N . GLN A 1 283 ? 26.562 -16.218 8.738 1.00 94.88 283 GLN A N 1
ATOM 2175 C CA . GLN A 1 283 ? 27.631 -16.383 9.727 1.00 94.88 283 GLN A CA 1
ATOM 2176 C C . GLN A 1 283 ? 27.187 -17.171 10.974 1.00 94.88 283 GLN A C 1
ATOM 2178 O O . GLN A 1 283 ? 28.000 -17.411 11.866 1.00 94.88 283 GLN A O 1
ATOM 2183 N N . GLY A 1 284 ? 25.918 -17.591 11.052 1.00 94.19 284 GLY A N 1
ATOM 2184 C CA . GLY A 1 284 ? 25.350 -18.271 12.221 1.00 94.19 284 GLY A CA 1
ATOM 2185 C C . GLY A 1 284 ? 25.131 -17.355 13.431 1.00 94.19 284 GLY A C 1
ATOM 2186 O O . GLY A 1 284 ? 25.005 -17.845 14.553 1.00 94.19 284 GLY A O 1
ATOM 2187 N N . LEU A 1 285 ? 25.112 -16.039 13.213 1.00 95.50 285 LEU A N 1
ATOM 2188 C CA . LEU A 1 285 ? 24.869 -15.015 14.225 1.00 95.50 285 LEU A CA 1
ATOM 2189 C C . LEU A 1 285 ? 23.370 -14.708 14.348 1.00 95.50 285 LEU A C 1
ATOM 2191 O O . LEU A 1 285 ? 22.577 -15.048 13.467 1.00 95.50 285 LEU A O 1
ATOM 2195 N N . ARG A 1 286 ? 22.955 -14.053 15.441 1.00 95.62 286 ARG A N 1
ATOM 2196 C CA . ARG A 1 286 ? 21.550 -13.660 15.616 1.00 95.62 286 ARG A CA 1
ATOM 2197 C C . ARG A 1 286 ? 21.221 -12.447 14.731 1.00 95.62 286 ARG A C 1
ATOM 2199 O O . ARG A 1 286 ? 21.848 -11.398 14.912 1.00 95.62 286 ARG A O 1
ATOM 2206 N N . PRO A 1 287 ? 20.228 -12.540 13.827 1.00 96.50 287 PRO A N 1
ATOM 2207 C CA . PRO A 1 287 ? 19.800 -11.402 13.021 1.00 96.50 287 PRO A CA 1
ATOM 2208 C C . PRO A 1 287 ? 19.119 -10.333 13.882 1.00 96.50 287 PRO A C 1
ATOM 2210 O O . PRO A 1 287 ? 18.599 -10.614 14.966 1.00 96.50 287 PRO A O 1
ATOM 2213 N N . ALA A 1 288 ? 19.086 -9.103 13.378 1.00 96.31 288 ALA A N 1
ATOM 2214 C CA . ALA A 1 288 ? 18.324 -8.028 13.987 1.00 96.31 288 ALA A CA 1
ATOM 2215 C C . ALA A 1 288 ? 16.821 -8.213 13.755 1.00 96.31 288 ALA A C 1
ATOM 2217 O O . ALA A 1 288 ? 16.374 -8.710 12.718 1.00 96.31 288 ALA A O 1
ATOM 2218 N N . THR A 1 289 ? 16.019 -7.723 14.695 1.00 96.44 289 THR A N 1
ATOM 2219 C CA . THR A 1 289 ? 14.566 -7.620 14.553 1.00 96.44 289 THR A CA 1
ATOM 2220 C C . THR A 1 289 ? 14.160 -6.161 14.418 1.00 96.44 289 THR A C 1
ATOM 2222 O O . THR A 1 289 ? 14.797 -5.255 14.958 1.00 96.44 289 THR A O 1
ATOM 2225 N N . GLY A 1 290 ? 13.102 -5.904 13.658 1.00 94.88 290 GLY A N 1
ATOM 2226 C CA . GLY A 1 290 ? 12.649 -4.550 13.396 1.00 94.88 290 GLY A CA 1
ATOM 2227 C C . GLY A 1 290 ? 11.254 -4.521 12.804 1.00 94.88 290 GLY A C 1
ATOM 2228 O O . GLY A 1 290 ? 10.758 -5.514 12.271 1.00 94.88 290 GLY A O 1
ATOM 2229 N N . LYS A 1 291 ? 10.622 -3.352 12.884 1.00 93.94 291 LYS A N 1
ATOM 2230 C CA . LYS A 1 291 ? 9.297 -3.108 12.311 1.00 93.94 291 LYS A CA 1
ATOM 2231 C C . LYS A 1 291 ? 9.388 -2.057 11.222 1.00 93.94 291 LYS A C 1
ATOM 2233 O O . LYS A 1 291 ? 10.024 -1.017 11.393 1.00 93.94 291 LYS A O 1
ATOM 2238 N N . ARG A 1 292 ? 8.724 -2.321 10.095 1.00 93.44 292 ARG A N 1
ATOM 2239 C CA . ARG A 1 292 ? 8.496 -1.309 9.057 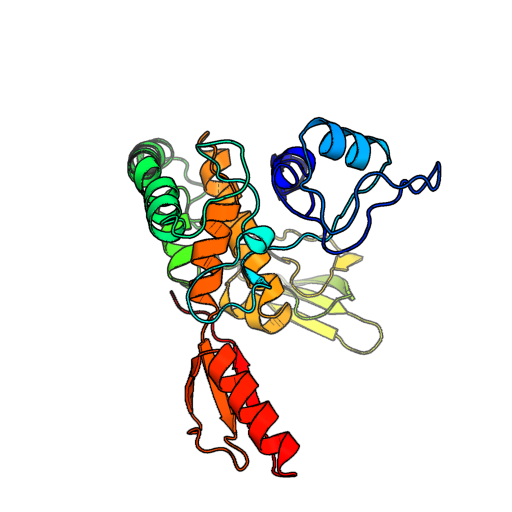1.00 93.44 292 ARG A CA 1
ATOM 2240 C C . ARG A 1 292 ? 7.809 -0.103 9.680 1.00 93.44 292 ARG A C 1
ATOM 2242 O O . ARG A 1 292 ? 6.884 -0.262 10.473 1.00 93.44 292 ARG A O 1
ATOM 2249 N N . VAL A 1 293 ? 8.258 1.084 9.302 1.00 94.12 293 VAL A N 1
ATOM 2250 C CA . VAL A 1 293 ? 7.627 2.337 9.711 1.00 94.12 293 VAL A CA 1
ATOM 2251 C C . VAL A 1 293 ? 7.036 3.029 8.495 1.00 94.12 293 VAL A C 1
ATOM 2253 O O . VAL A 1 293 ? 7.606 2.980 7.407 1.00 94.12 293 VAL A O 1
ATOM 2256 N N . LEU A 1 294 ? 5.887 3.666 8.699 1.00 94.00 294 LEU A N 1
ATOM 2257 C CA . LEU A 1 294 ? 5.305 4.589 7.738 1.00 94.00 294 LEU A CA 1
ATOM 2258 C C . LEU A 1 294 ? 5.802 5.998 8.070 1.00 94.00 294 LEU A C 1
ATOM 2260 O O . LEU A 1 294 ? 5.637 6.452 9.204 1.00 94.00 294 LEU A O 1
ATOM 2264 N N . LEU A 1 295 ? 6.417 6.659 7.095 1.00 93.25 295 LEU A N 1
ATOM 2265 C CA . LEU A 1 295 ? 6.885 8.039 7.191 1.00 93.25 295 LEU A CA 1
ATOM 2266 C C . LEU A 1 295 ? 6.172 8.887 6.137 1.00 93.25 295 LEU A C 1
ATOM 2268 O O . LEU A 1 295 ? 5.915 8.397 5.036 1.00 93.25 295 LEU A O 1
ATOM 2272 N N . GLY A 1 296 ? 5.843 10.122 6.514 1.00 88.38 296 GLY A N 1
ATOM 2273 C CA . GLY A 1 296 ? 5.349 11.146 5.597 1.00 88.38 296 GLY A CA 1
ATOM 2274 C C . GLY A 1 296 ? 6.451 11.797 4.776 1.00 88.38 296 GLY A C 1
ATOM 2275 O O . GLY A 1 296 ? 7.630 11.689 5.192 1.00 88.38 296 GLY A O 1
#

pLDDT: mean 90.53, std 9.53, range [43.66, 97.31]

Secondary structure (DSSP, 8-state):
---EEETTEEEE-HHHHHTT--BSS-EE-TTT--EEE-TTSPPPHHHHHHHHHTT-----B--GGG---SSS--HHHH-B-TTTSSBPPTT--HHHHHHHHHHHHHHHHHHHHHHHTT-TT-TTS--SHHHHHHHHTTPPPSSBPPB-SS-EEEEEEEETTEEEEEEE-SS-EEEEEEPTTPPBS--TT-EE-TT-BSBSSBPPHHHHHHHHHHHHHHHHHHHHHHHHHHHTT----HHHHHHHHHHHT-EEEEEE-TTSS--TT-EEEHHHHHHHHHHHHHTTPPPPEEEEE---

Solvent-accessible surface area (backbone atoms only — not comparable to full-atom values): 16581 Å² total; per-residue (Å²): 89,46,60,41,63,58,88,90,45,76,75,42,55,39,46,71,71,39,44,36,28,18,33,66,52,65,42,58,31,82,83,80,69,46,78,74,46,48,48,87,45,67,31,41,67,70,53,25,50,52,46,47,75,52,67,56,74,67,50,63,53,41,37,58,72,76,44,81,50,91,86,69,70,47,50,62,26,63,17,38,28,85,89,76,74,36,73,42,62,94,86,64,62,62,68,61,53,23,52,47,67,58,49,61,57,39,66,54,29,53,64,57,43,64,78,65,70,74,64,93,83,56,88,53,59,75,59,44,38,67,34,49,52,37,58,59,48,59,44,78,52,87,29,56,21,50,56,37,82,55,46,24,38,32,42,70,46,81,49,103,89,46,40,35,42,31,35,38,40,98,89,52,73,48,77,43,81,49,62,90,90,66,51,69,66,62,54,79,63,40,78,43,50,57,60,39,58,48,28,57,62,41,74,36,55,70,59,37,32,72,65,52,31,72,65,42,30,44,54,47,52,42,50,54,46,51,48,46,36,48,78,68,76,40,92,73,66,65,69,36,46,43,58,53,49,39,62,28,53,38,36,23,34,27,66,40,23,64,70,44,96,56,53,56,72,40,79,38,48,49,64,60,53,52,52,53,27,52,54,26,48,75,72,75,43,50,46,53,42,64,46,77,40,84,47,84

Mean predicted aligned error: 6.07 Å